Protein AF-0000000081276870 (afdb_homodimer)

Solvent-accessible surface area (backbone atoms only — not comparable to full-atom values): 19786 Å² total; per-residue (Å²): 134,83,78,77,78,78,77,77,75,75,75,75,72,69,69,75,66,56,39,58,29,42,60,39,62,89,58,36,46,45,34,39,34,29,36,41,66,78,25,28,60,46,54,35,34,52,75,41,70,49,62,43,35,32,44,17,84,91,73,48,37,37,32,36,46,33,40,30,42,42,68,32,51,45,54,88,41,67,70,58,36,53,50,45,30,29,80,67,44,43,20,16,84,83,30,40,61,29,35,44,34,33,70,42,49,42,62,57,96,87,35,67,48,33,35,45,32,39,38,33,37,57,85,32,74,44,82,45,61,33,40,47,76,44,72,44,69,46,78,40,82,53,96,89,45,76,42,60,37,37,17,19,27,33,37,35,73,46,51,44,49,83,39,70,37,58,68,60,62,70,45,38,39,49,53,34,42,32,48,33,25,40,29,29,26,71,54,77,131,133,83,78,77,78,78,77,77,77,74,75,76,73,70,69,77,67,56,39,59,28,43,60,39,62,90,57,36,46,45,32,38,34,28,36,42,65,77,26,29,61,46,56,35,32,52,75,41,70,48,64,45,35,31,44,17,84,89,72,50,39,38,32,37,46,35,39,30,41,42,71,33,50,45,55,88,42,69,70,58,36,52,50,45,32,29,80,66,45,44,21,16,85,84,30,42,60,29,37,44,36,32,70,42,48,40,61,56,98,88,33,68,48,33,35,45,32,40,37,32,37,54,86,34,75,43,82,44,62,32,40,47,76,42,70,43,70,48,78,42,82,52,97,91,46,74,44,57,37,37,16,19,27,33,39,35,74,45,50,43,49,83,38,68,39,57,67,61,62,71,45,37,38,49,52,34,42,32,47,35,23,40,29,28,26,68,54,76,131

Radius of gyration: 26.1 Å; Cα contacts (8 Å, |Δi|>4): 927; chains: 2; bounding box: 47×120×84 Å

pLDDT: mean 92.92, std 13.91, range [39.94, 98.94]

Foldseek 3Di:
DPPPPPPPPPPPPPPPWFAKWAWPVVFWWKKKWWDAQVPDIQIWTFDDKDWIWTADLQQGFTKMKMKGQQLRICSVDVVVSVCCCPPLHQVCVVVGIKMKIFRDFDDDPSDGAKTWIWIDGSNDIDIWMKGWPDWDWDWDDDPVDIFTKIKTKIKTKDFSVNNPNCPPPPSIPRIMMMIIIIMIGGDDD/DPPPPPPPPPPPPPPPWFAKWAWPVVFWWKKKWWDAQVPDIQIWTFDDKDWIWTADLQQGFTKMKMKGQQLRICSVDVVVSVCCCPPLHQVCVVVGIKMKIFRDFDDDPSDGAKTWIWIAGSNDIDIWMKGWPDWDWDWDDDPVDIFTKIKTKIKTKDFSVNNPNCPPPPSIPRIMMMIIIIMIGGDDD

Secondary structure (DSSP, 8-state):
------------------EEEEE-GGG-EEEEEEEETTTEEEEEEES-EEEEEEEETTTTEEEEEEEEEGGGEE-S-HHHHHHHHSTTTT-TTT--EEEEEEEEEEEETTEEEEEEEEEEETTEEEEEEEEEEEEEEEEEE-SS-EEEEEEEEEEEEEEGGGGT--TTTTTEEEEEEEEEEEEEEEPP-/------------------EEEEE-GGG-EEEEEEEETTTEEEEEEES-EEEEEEEETTTTEEEEEEEEEGGGEE-S-HHHHHHHHSTTTT-TTT--EEEEEEEEEEEETTEEEEEEEEEEETTEEEEEEEEEEEEEEEEEE-SS-EEEEEEEEEEEEEEGGGGT--TTTTTEEEEEEEEEEEEEEEPP-

Sequence (378 aa):
MRAWIWMLAGGLSTSALAAPFTPDLAHTAVYFGASHFERTTLRGRFDKIDGAIDFNEADNQGGFDFTIDAASINTRLPELDGVLKSEQFLDAAQFPIIRLRSDRFVVEGGKLVAVEARLTLHGVTQPVRLDVRRFNCGDIKLIAATLHVCGGDFHLAIRRSAFGMTRFLPEVGDRVDLEISVEASPKQPMRAWIWMLAGGLSTSALAAPFTPDLAHTAVYFGASHFERTTLRGRFDKIDGAIDFNEADNQGGFDFTIDAASINTRLPELDGVLKSEQFLDAAQFPIIRLRSDRFVVEGGKLVAVEARLTLHGVTQPVRLDVRRFNCGDIKLIAATLHVCGGDFHLAIRRSAFGMTRFLPEVGDRVDLEISVEASPKQP

Structure (mmCIF, N/CA/C/O backbone):
data_AF-0000000081276870-model_v1
#
loop_
_entity.id
_entity.type
_entity.pdbx_description
1 polymer 'Polyisoprenoid-binding protein'
#
loop_
_atom_site.group_PDB
_atom_site.id
_atom_site.type_symbol
_atom_site.label_atom_id
_atom_site.label_alt_id
_atom_site.label_comp_id
_atom_site.label_asym_id
_atom_site.label_entity_id
_atom_site.label_seq_id
_atom_site.pdbx_PDB_ins_code
_atom_site.Cartn_x
_atom_site.Cartn_y
_atom_site.Cartn_z
_atom_site.occupancy
_atom_site.B_iso_or_equiv
_atom_site.auth_seq_id
_atom_site.auth_comp_id
_atom_site.auth_asym_id
_atom_site.auth_atom_id
_atom_site.pdbx_PDB_model_num
ATOM 1 N N . MET A 1 1 ? -1.123 -46.125 -62.312 1 39.94 1 MET A N 1
ATOM 2 C CA . MET A 1 1 ? -1.224 -44.844 -61.656 1 39.94 1 MET A CA 1
ATOM 3 C C . MET A 1 1 ? -1.115 -45 -60.156 1 39.94 1 MET A C 1
ATOM 5 O O . MET A 1 1 ? -1.946 -45.656 -59.531 1 39.94 1 MET A O 1
ATOM 9 N N . ARG A 1 2 ? 0.165 -45.031 -59.656 1 51.62 2 ARG A N 1
ATOM 10 C CA . ARG A 1 2 ? 0.514 -45.188 -58.25 1 51.62 2 ARG A CA 1
ATOM 11 C C . ARG A 1 2 ? -0.02 -44.031 -57.406 1 51.62 2 ARG A C 1
ATOM 13 O O . ARG A 1 2 ? 0.258 -42.875 -57.688 1 51.62 2 ARG A O 1
ATOM 20 N N . ALA A 1 3 ? -1.179 -44.094 -56.781 1 54.56 3 ALA A N 1
ATOM 21 C CA . ALA A 1 3 ? -1.762 -43.156 -55.812 1 54.56 3 ALA A CA 1
ATOM 22 C C . ALA A 1 3 ? -0.792 -42.844 -54.688 1 54.56 3 ALA A C 1
ATOM 24 O O . ALA A 1 3 ? -0.334 -43.75 -54 1 54.56 3 ALA A O 1
ATOM 25 N N . TRP A 1 4 ? 0.076 -41.812 -54.844 1 49.66 4 TRP A N 1
ATOM 26 C CA . TRP A 1 4 ? 0.917 -41.281 -53.781 1 49.66 4 TRP A CA 1
ATOM 27 C C . TRP A 1 4 ? 0.073 -40.844 -52.562 1 49.66 4 TRP A C 1
ATOM 29 O O . TRP A 1 4 ? -0.794 -39.969 -52.688 1 49.66 4 TRP A O 1
ATOM 39 N N . ILE A 1 5 ? -0.305 -41.688 -51.656 1 51 5 ILE A N 1
ATOM 40 C CA . ILE A 1 5 ? -0.951 -41.344 -50.375 1 51 5 ILE A CA 1
ATOM 41 C C . ILE A 1 5 ? -0.099 -40.312 -49.625 1 51 5 ILE A C 1
ATOM 43 O O . ILE A 1 5 ? 1.042 -40.594 -49.25 1 51 5 ILE A O 1
ATOM 47 N N . TRP A 1 6 ? -0.26 -38.969 -49.906 1 50.41 6 TRP A N 1
ATOM 48 C CA . TRP A 1 6 ? 0.325 -37.906 -49.094 1 50.41 6 TRP A CA 1
ATOM 49 C C . TRP A 1 6 ? -0.068 -38.094 -47.625 1 50.41 6 TRP A C 1
ATOM 51 O O . TRP A 1 6 ? -1.255 -38.156 -47.281 1 50.41 6 TRP A O 1
ATOM 61 N N . MET A 1 7 ? 0.724 -38.781 -46.844 1 49.59 7 MET A N 1
ATOM 62 C CA . MET A 1 7 ? 0.567 -38.844 -45.406 1 49.59 7 MET A CA 1
ATOM 63 C C . MET A 1 7 ? 0.537 -37.469 -44.781 1 49.59 7 MET A C 1
ATOM 65 O O . MET A 1 7 ? 1.499 -36.688 -44.906 1 49.59 7 MET A O 1
ATOM 69 N N . LEU A 1 8 ? -0.634 -36.844 -44.625 1 48.97 8 LEU A N 1
ATOM 70 C CA . LEU A 1 8 ? -0.788 -35.656 -43.812 1 48.97 8 LEU A CA 1
ATOM 71 C C . LEU A 1 8 ? -0.296 -35.875 -42.375 1 48.97 8 LEU A C 1
ATOM 73 O O . LEU A 1 8 ? -0.846 -36.688 -41.656 1 48.97 8 LEU A O 1
ATOM 77 N N . ALA A 1 9 ? 0.936 -35.719 -42.094 1 52.16 9 ALA A N 1
ATOM 78 C CA . ALA A 1 9 ? 1.416 -35.656 -40.719 1 52.16 9 ALA A CA 1
ATOM 79 C C . ALA A 1 9 ? 0.737 -34.531 -39.938 1 52.16 9 ALA A C 1
ATOM 81 O O . ALA A 1 9 ? 0.933 -33.375 -40.25 1 52.16 9 ALA A O 1
ATOM 82 N N . GLY A 1 10 ? -0.445 -34.75 -39.469 1 46.91 10 GLY A N 1
ATOM 83 C CA . GLY A 1 10 ? -0.977 -33.75 -38.531 1 46.91 10 GLY A CA 1
ATOM 84 C C . GLY A 1 10 ? -0.034 -33.469 -37.406 1 46.91 10 GLY A C 1
ATOM 85 O O . GLY A 1 10 ? 0.411 -34.375 -36.688 1 46.91 10 GLY A O 1
ATOM 86 N N . GLY A 1 11 ? 0.704 -32.438 -37.5 1 44.72 11 GLY A N 1
ATOM 87 C CA . GLY A 1 11 ? 1.495 -31.953 -36.375 1 44.72 11 GLY A CA 1
ATOM 88 C C . GLY A 1 11 ? 0.688 -31.781 -35.125 1 44.72 11 GLY A C 1
ATOM 89 O O . GLY A 1 11 ? -0.306 -31.062 -35.094 1 44.72 11 GLY A O 1
ATOM 90 N N . LEU A 1 12 ? 0.63 -32.812 -34.312 1 44.62 12 LEU A N 1
ATOM 91 C CA . LEU A 1 12 ? 0.106 -32.656 -32.938 1 44.62 12 LEU A CA 1
ATOM 92 C C . LEU A 1 12 ? 0.744 -31.453 -32.25 1 44.62 12 LEU A C 1
ATOM 94 O O . LEU A 1 12 ? 1.943 -31.453 -31.969 1 44.62 12 LEU A O 1
ATOM 98 N N . SER A 1 13 ? 0.252 -30.266 -32.531 1 45.47 13 SER A N 1
ATOM 99 C CA . SER A 1 13 ? 0.602 -29.172 -31.641 1 45.47 13 SER A CA 1
ATOM 100 C C . SER A 1 13 ? 0.414 -29.562 -30.188 1 45.47 13 SER A C 1
ATOM 102 O O . SER A 1 13 ? -0.714 -29.766 -29.734 1 45.47 13 SER A O 1
ATOM 104 N N . THR A 1 14 ? 1.216 -30.328 -29.609 1 44.62 14 THR A N 1
ATOM 105 C CA . THR A 1 14 ? 1.151 -30.516 -28.156 1 44.62 14 THR A CA 1
ATOM 106 C C . THR A 1 14 ? 0.931 -29.172 -27.453 1 44.62 14 THR A C 1
ATOM 108 O O . THR A 1 14 ? 1.774 -28.281 -27.531 1 44.62 14 THR A O 1
ATOM 111 N N . SER A 1 15 ? -0.227 -28.656 -27.531 1 50.75 15 SER A N 1
ATOM 112 C CA . SER A 1 15 ? -0.498 -27.547 -26.625 1 50.75 15 SER A CA 1
ATOM 113 C C . SER A 1 15 ? 0.209 -27.734 -25.281 1 50.75 15 SER A C 1
ATOM 115 O O . SER A 1 15 ? 0.003 -28.734 -24.609 1 50.75 15 SER A O 1
ATOM 117 N N . ALA A 1 16 ? 1.402 -27.344 -25.188 1 59.59 16 ALA A N 1
ATOM 118 C CA . ALA A 1 16 ? 2.121 -27.453 -23.922 1 59.59 16 ALA A CA 1
ATOM 119 C C . ALA A 1 16 ? 1.192 -27.188 -22.734 1 59.59 16 ALA A C 1
ATOM 121 O O . ALA A 1 16 ? 0.56 -26.125 -22.656 1 59.59 16 ALA A O 1
ATOM 122 N N . LEU A 1 17 ? 0.633 -28.219 -22 1 76.06 17 LEU A N 1
ATOM 123 C CA . LEU A 1 17 ? -0.26 -28.234 -20.844 1 76.06 17 LEU A CA 1
ATOM 124 C C . LEU A 1 17 ? 0.321 -27.422 -19.688 1 76.06 17 LEU A C 1
ATOM 126 O O . LEU A 1 17 ? 1.541 -27.312 -19.562 1 76.06 17 LEU A O 1
ATOM 130 N N . ALA A 1 18 ? -0.492 -26.578 -19.109 1 83 18 ALA A N 1
ATOM 131 C CA . ALA A 1 18 ? -0.109 -25.891 -17.875 1 83 18 ALA A CA 1
ATOM 132 C C . ALA A 1 18 ? 0.531 -26.859 -16.891 1 83 18 ALA A C 1
ATOM 134 O O . ALA A 1 18 ? 0.111 -28.016 -16.766 1 83 18 ALA A O 1
ATOM 135 N N . ALA A 1 19 ? 1.652 -26.469 -16.344 1 92.69 19 ALA A N 1
ATOM 136 C CA . ALA A 1 19 ? 2.373 -27.234 -15.336 1 92.69 19 ALA A CA 1
ATOM 137 C C . ALA A 1 19 ? 2.328 -26.562 -13.977 1 92.69 19 ALA A C 1
ATOM 139 O O . ALA A 1 19 ? 2.096 -25.344 -13.891 1 92.69 19 ALA A O 1
ATOM 140 N N . PRO A 1 20 ? 2.518 -27.328 -12.898 1 96 20 PRO A N 1
ATOM 141 C CA . PRO A 1 20 ? 2.447 -26.75 -11.555 1 96 20 PRO A CA 1
ATOM 142 C C . PRO A 1 20 ? 3.602 -25.797 -11.273 1 96 20 PRO A C 1
ATOM 144 O O . PRO A 1 20 ? 4.746 -26.078 -11.633 1 96 20 PRO A O 1
ATOM 147 N N . PHE A 1 21 ? 3.262 -24.719 -10.742 1 97.31 21 PHE A N 1
ATOM 148 C CA . PHE A 1 21 ? 4.199 -23.75 -10.172 1 97.31 21 PHE A CA 1
ATOM 149 C C . PHE A 1 21 ? 4.02 -23.641 -8.664 1 97.31 21 PHE A C 1
ATOM 151 O O . PHE A 1 21 ? 2.895 -23.719 -8.164 1 97.31 21 PHE A O 1
ATOM 158 N N . THR A 1 22 ? 5.078 -23.422 -7.941 1 96.56 22 THR A N 1
ATOM 159 C CA . THR A 1 22 ? 5.035 -23.172 -6.504 1 96.56 22 THR A CA 1
ATOM 160 C C . THR A 1 22 ? 5.094 -21.672 -6.211 1 96.56 22 THR A C 1
ATOM 162 O O . THR A 1 22 ? 6.082 -21.016 -6.531 1 96.56 22 THR A O 1
ATOM 165 N N . PRO A 1 23 ? 4.098 -21.172 -5.578 1 97.62 23 PRO A N 1
ATOM 166 C CA . PRO A 1 23 ? 4.172 -19.75 -5.184 1 97.62 23 PRO A CA 1
ATOM 167 C C . PRO A 1 23 ? 5.242 -19.5 -4.125 1 97.62 23 PRO A C 1
ATOM 169 O O . PRO A 1 23 ? 5.391 -20.297 -3.189 1 97.62 23 PRO A O 1
ATOM 172 N N . ASP A 1 24 ? 6.082 -18.516 -4.355 1 97.12 24 ASP A N 1
ATOM 173 C CA . ASP A 1 24 ? 6.93 -17.953 -3.301 1 97.12 24 ASP A CA 1
ATOM 174 C C . ASP A 1 24 ? 6.121 -17.062 -2.365 1 97.12 24 ASP A C 1
ATOM 176 O O . ASP A 1 24 ? 5.906 -15.883 -2.658 1 97.12 24 ASP A O 1
ATOM 180 N N . LEU A 1 25 ? 5.691 -17.531 -1.283 1 96.19 25 LEU A N 1
ATOM 181 C CA . LEU A 1 25 ? 4.727 -16.844 -0.431 1 96.19 25 LEU A CA 1
ATOM 182 C C . LEU A 1 25 ? 5.359 -15.633 0.241 1 96.19 25 LEU A C 1
ATOM 184 O O . LEU A 1 25 ? 4.652 -14.727 0.69 1 96.19 25 LEU A O 1
ATOM 188 N N . ALA A 1 26 ? 6.668 -15.57 0.353 1 95.38 26 ALA A N 1
ATOM 189 C CA . ALA A 1 26 ? 7.348 -14.383 0.851 1 95.38 26 ALA A CA 1
ATOM 190 C C . ALA A 1 26 ? 7.199 -13.219 -0.125 1 95.38 26 ALA A C 1
ATOM 192 O O . ALA A 1 26 ? 7.188 -12.055 0.283 1 95.38 26 ALA A O 1
ATOM 193 N N . HIS A 1 27 ? 7.098 -13.516 -1.386 1 96.31 27 HIS A N 1
ATOM 194 C CA . HIS A 1 27 ? 6.984 -12.492 -2.42 1 96.31 27 HIS A CA 1
ATOM 195 C C . HIS A 1 27 ? 5.602 -12.508 -3.059 1 96.31 27 HIS A C 1
ATOM 197 O O . HIS A 1 27 ? 5.453 -12.172 -4.238 1 96.31 27 HIS A O 1
ATOM 203 N N . THR A 1 28 ? 4.664 -13.047 -2.373 1 98.06 28 THR A N 1
ATOM 204 C CA . THR A 1 28 ? 3.242 -12.977 -2.682 1 98.06 28 THR A CA 1
ATOM 205 C C . THR A 1 28 ? 2.494 -12.188 -1.614 1 98.06 28 THR A C 1
ATOM 207 O O . THR A 1 28 ? 2.584 -12.5 -0.425 1 98.06 28 THR A O 1
ATOM 210 N N . ALA A 1 29 ? 1.816 -11.133 -2.072 1 98.5 29 ALA A N 1
ATOM 211 C CA . ALA A 1 29 ? 1.203 -10.234 -1.095 1 98.5 29 ALA A CA 1
ATOM 212 C C . ALA A 1 29 ? -0.089 -9.633 -1.638 1 98.5 29 ALA A C 1
ATOM 214 O O . ALA A 1 29 ? -0.259 -9.508 -2.854 1 98.5 29 ALA A O 1
ATOM 215 N N . VAL A 1 30 ? -0.967 -9.273 -0.722 1 98.81 30 VAL A N 1
ATOM 216 C CA . VAL A 1 30 ? -2.213 -8.57 -1.014 1 98.81 30 VAL A CA 1
ATOM 217 C C . VAL A 1 30 ? -2.346 -7.352 -0.103 1 98.81 30 VAL A C 1
ATOM 219 O O . VAL A 1 30 ? -2.387 -7.484 1.122 1 98.81 30 VAL A O 1
ATOM 222 N N . TYR A 1 31 ? -2.348 -6.223 -0.667 1 98.88 31 TYR A N 1
ATOM 223 C CA . TYR A 1 31 ? -2.635 -4.961 0.009 1 98.88 31 TYR A CA 1
ATOM 224 C C . TYR A 1 31 ? -3.982 -4.402 -0.433 1 98.88 31 TYR A C 1
ATOM 226 O O . TYR A 1 31 ? -4.398 -4.602 -1.577 1 98.88 31 TYR A O 1
ATOM 234 N N . PHE A 1 32 ? -4.633 -3.699 0.482 1 98.94 32 PHE A N 1
ATOM 235 C CA . PHE A 1 32 ? -5.906 -3.076 0.135 1 98.94 32 PHE A CA 1
ATOM 236 C C . PHE A 1 32 ? -5.93 -1.615 0.57 1 98.94 32 PHE A C 1
ATOM 238 O O . PHE A 1 32 ? -5.113 -1.192 1.391 1 98.94 32 PHE A O 1
ATOM 245 N N . GLY A 1 33 ? -6.781 -0.893 -0.019 1 98.75 33 GLY A N 1
ATOM 246 C CA . GLY A 1 33 ? -7.051 0.489 0.344 1 98.75 33 GLY A CA 1
ATOM 247 C C . GLY A 1 33 ? -8.492 0.901 0.098 1 98.75 33 GLY A C 1
ATOM 248 O O . GLY A 1 33 ? -9.094 0.492 -0.894 1 98.75 33 GLY A O 1
ATOM 249 N N . ALA A 1 34 ? -9.023 1.7 0.974 1 98.75 34 ALA A N 1
ATOM 250 C CA . ALA A 1 34 ? -10.359 2.275 0.859 1 98.75 34 ALA A CA 1
ATOM 251 C C . ALA A 1 34 ? -10.383 3.717 1.357 1 98.75 34 ALA A C 1
ATOM 253 O O . ALA A 1 34 ? -9.625 4.082 2.256 1 98.75 34 ALA A O 1
ATOM 254 N N . SER A 1 35 ? -11.273 4.434 0.764 1 98.19 35 SER A N 1
ATOM 255 C CA . SER A 1 35 ? -11.383 5.84 1.146 1 98.19 35 SER A CA 1
ATOM 256 C C . SER A 1 35 ? -11.93 5.984 2.564 1 98.19 35 SER A C 1
ATOM 258 O O . SER A 1 35 ? -12.844 5.258 2.961 1 98.19 35 SER A O 1
ATOM 260 N N . HIS A 1 36 ? -11.391 6.926 3.32 1 97.38 36 HIS A N 1
ATOM 261 C CA . HIS A 1 36 ? -11.828 7.289 4.664 1 97.38 36 HIS A CA 1
ATOM 262 C C . HIS A 1 36 ? -12.328 8.727 4.719 1 97.38 36 HIS A C 1
ATOM 264 O O . HIS A 1 36 ? -11.523 9.664 4.73 1 97.38 36 HIS A O 1
ATOM 270 N N . PHE A 1 37 ? -13.664 8.969 4.684 1 94.75 37 PHE A N 1
ATOM 271 C CA . PHE A 1 37 ? -14.352 10.258 4.742 1 94.75 37 PHE A CA 1
ATOM 272 C C . PHE A 1 37 ? -13.906 11.164 3.602 1 94.75 37 PHE A C 1
ATOM 274 O O . PHE A 1 37 ? -13.828 12.383 3.766 1 94.75 37 PHE A O 1
ATOM 281 N N . GLU A 1 38 ? -13.406 10.539 2.586 1 94.19 38 GLU A N 1
ATOM 282 C CA . GLU A 1 38 ? -12.922 11.258 1.411 1 94.19 38 GLU A CA 1
ATOM 283 C C . GLU A 1 38 ? -11.727 12.148 1.758 1 94.19 38 GLU A C 1
ATOM 285 O O . GLU A 1 38 ? -11.484 13.148 1.091 1 94.19 38 GLU A O 1
ATOM 290 N N . ARG A 1 39 ? -11.156 11.82 2.873 1 96.81 39 ARG A N 1
ATOM 291 C CA . ARG A 1 39 ? -9.984 12.57 3.297 1 96.81 39 ARG A CA 1
ATOM 292 C C . ARG A 1 39 ? -8.695 11.852 2.904 1 96.81 39 ARG A C 1
ATOM 294 O O . ARG A 1 39 ? -7.809 12.445 2.293 1 96.81 39 ARG A O 1
ATOM 301 N N . THR A 1 40 ? -8.641 10.578 3.25 1 98.19 40 THR A N 1
ATOM 302 C CA . THR A 1 40 ? -7.441 9.789 2.996 1 98.19 40 THR A CA 1
ATOM 303 C C . THR A 1 40 ? -7.809 8.375 2.539 1 98.19 40 THR A C 1
ATOM 305 O O . THR A 1 40 ? -8.992 8.031 2.475 1 98.19 40 THR A O 1
ATOM 308 N N . THR A 1 41 ? -6.844 7.668 2.16 1 98.5 41 THR A N 1
ATOM 309 C CA . THR A 1 41 ? -6.961 6.234 1.921 1 98.5 41 THR A CA 1
ATOM 310 C C . THR A 1 41 ? -6.461 5.441 3.125 1 98.5 41 THR A C 1
ATOM 312 O O . THR A 1 41 ? -5.309 5.594 3.541 1 98.5 41 THR A O 1
ATOM 315 N N . LEU A 1 42 ? -7.363 4.691 3.67 1 98 42 LEU A N 1
ATOM 316 C CA . LEU A 1 42 ? -6.961 3.693 4.656 1 98 42 LEU A CA 1
ATOM 317 C C . LEU A 1 42 ? -6.371 2.465 3.973 1 98 42 LEU A C 1
ATOM 319 O O . LEU A 1 42 ? -6.938 1.954 3.004 1 98 42 LEU A O 1
ATOM 323 N N . ARG A 1 43 ? -5.227 2.023 4.477 1 98.44 43 ARG A N 1
ATOM 324 C CA . ARG A 1 43 ? -4.559 0.906 3.816 1 98.44 43 ARG A CA 1
ATOM 325 C C . ARG A 1 43 ? -4.273 -0.221 4.805 1 98.44 43 ARG A C 1
ATOM 327 O O . ARG A 1 43 ? -4.203 0.007 6.012 1 98.44 43 ARG A O 1
ATOM 334 N N . GLY A 1 44 ? -4.066 -1.368 4.27 1 98.69 44 GLY A N 1
ATOM 335 C CA . GLY A 1 44 ? -3.648 -2.553 5.004 1 98.69 44 GLY A CA 1
ATOM 336 C C . GLY A 1 44 ? -3.266 -3.709 4.098 1 98.69 44 GLY A C 1
ATOM 337 O O . GLY A 1 44 ? -3.076 -3.525 2.895 1 98.69 44 GLY A O 1
ATOM 338 N N . ARG A 1 45 ? -2.998 -4.824 4.746 1 98.81 45 ARG A N 1
ATOM 339 C CA . ARG A 1 45 ? -2.645 -6.047 4.035 1 98.81 45 ARG A CA 1
ATOM 340 C C . ARG A 1 45 ? -3.209 -7.273 4.746 1 98.81 45 ARG A C 1
ATOM 342 O O . ARG A 1 45 ? -3.801 -7.156 5.824 1 98.81 45 ARG A O 1
ATOM 349 N N . PHE A 1 46 ? -3.1 -8.391 4.125 1 98.88 46 PHE A N 1
ATOM 350 C CA . PHE A 1 46 ? -3.311 -9.68 4.77 1 98.88 46 PHE A CA 1
ATOM 351 C C . PHE A 1 46 ? -1.991 -10.43 4.934 1 98.88 46 PHE A C 1
ATOM 353 O O . PHE A 1 46 ? -1.176 -10.469 4.008 1 98.88 46 PHE A O 1
ATOM 360 N N . ASP A 1 47 ? -1.826 -11.109 6.078 1 98.56 47 ASP A N 1
ATOM 361 C CA . ASP A 1 47 ? -0.493 -11.602 6.414 1 98.56 47 ASP A CA 1
ATOM 362 C C . ASP A 1 47 ? -0.381 -13.102 6.168 1 98.56 47 ASP A C 1
ATOM 364 O O . ASP A 1 47 ? 0.718 -13.664 6.184 1 98.56 47 ASP A O 1
ATOM 368 N N . LYS A 1 48 ? -1.493 -13.742 5.934 1 98.56 48 LYS A N 1
ATOM 369 C CA . LYS A 1 48 ? -1.456 -15.188 5.734 1 98.56 48 LYS A CA 1
ATOM 370 C C . LYS A 1 48 ? -2.137 -15.586 4.43 1 98.56 48 LYS A C 1
ATOM 372 O O . LYS A 1 48 ? -3.365 -15.547 4.328 1 98.56 48 LYS A O 1
ATOM 377 N N . ILE A 1 49 ? -1.377 -16.016 3.502 1 98.5 49 ILE A N 1
ATOM 378 C CA . ILE A 1 49 ? -1.808 -16.391 2.154 1 98.5 49 ILE A CA 1
ATOM 379 C C . ILE A 1 49 ? -1.285 -17.781 1.803 1 98.5 49 ILE A C 1
ATOM 381 O O . ILE A 1 49 ? -0.188 -18.156 2.217 1 98.5 49 ILE A O 1
ATOM 385 N N . ASP A 1 50 ? -2.053 -18.484 1.137 1 98.25 50 ASP A N 1
ATOM 386 C CA . ASP A 1 50 ? -1.663 -19.781 0.57 1 98.25 50 ASP A CA 1
ATOM 387 C C . ASP A 1 50 ? -2.297 -19.984 -0.804 1 98.25 50 ASP A C 1
ATOM 389 O O . ASP A 1 50 ? -3.254 -19.297 -1.162 1 98.25 50 ASP A O 1
ATOM 393 N N . GLY A 1 51 ? -1.612 -20.922 -1.591 1 97.38 51 GLY A N 1
ATOM 394 C CA . GLY A 1 51 ? -2.244 -21.188 -2.873 1 97.38 51 GLY A CA 1
ATOM 395 C C . GLY A 1 51 ? -1.383 -22.016 -3.805 1 97.38 51 GLY A C 1
ATOM 396 O O . GLY A 1 51 ? -0.332 -22.516 -3.4 1 97.38 51 GLY A O 1
ATOM 397 N N . ALA A 1 52 ? -1.986 -22.172 -4.98 1 97.06 52 ALA A N 1
ATOM 398 C CA . ALA A 1 52 ? -1.343 -22.938 -6.043 1 97.06 52 ALA A CA 1
ATOM 399 C C . ALA A 1 52 ? -1.6 -22.312 -7.406 1 97.06 52 ALA A C 1
ATOM 401 O O . ALA A 1 52 ? -2.613 -21.625 -7.605 1 97.06 52 ALA A O 1
ATOM 402 N N . ILE A 1 53 ? -0.669 -22.625 -8.273 1 97.88 53 ILE A N 1
ATOM 403 C CA . ILE A 1 53 ? -0.751 -22.078 -9.625 1 97.88 53 ILE A CA 1
ATOM 404 C C . ILE A 1 53 ? -0.392 -23.172 -10.633 1 97.88 53 ILE A C 1
ATOM 406 O O . ILE A 1 53 ? 0.566 -23.922 -10.43 1 97.88 53 ILE A O 1
ATOM 410 N N . ASP A 1 54 ? -1.136 -23.281 -11.633 1 97.69 54 ASP A N 1
ATOM 411 C CA . ASP A 1 54 ? -0.755 -23.938 -12.883 1 97.69 54 ASP A CA 1
ATOM 412 C C . ASP A 1 54 ? -0.539 -22.922 -14 1 97.69 54 ASP A C 1
ATOM 414 O O . ASP A 1 54 ? -1.352 -22.016 -14.18 1 97.69 54 ASP A O 1
ATOM 418 N N . PHE A 1 55 ? 0.603 -23.156 -14.719 1 97.56 55 PHE A N 1
ATOM 419 C CA . PHE A 1 55 ? 0.933 -22.109 -15.688 1 97.56 55 PHE A CA 1
ATOM 420 C C . PHE A 1 55 ? 1.7 -22.703 -16.875 1 97.56 55 PHE A C 1
ATOM 422 O O . PHE A 1 55 ? 2.518 -23.609 -16.688 1 97.56 55 PHE A O 1
ATOM 429 N N . ASN A 1 56 ? 1.331 -22.219 -18.016 1 96.19 56 ASN A N 1
ATOM 430 C CA . ASN A 1 56 ? 2.049 -22.484 -19.266 1 96.19 56 ASN A CA 1
ATOM 431 C C . ASN A 1 56 ? 2.688 -21.219 -19.828 1 96.19 56 ASN A C 1
ATOM 433 O O . ASN A 1 56 ? 1.995 -20.359 -20.375 1 96.19 56 ASN A O 1
ATOM 437 N N . GLU A 1 57 ? 3.949 -21.109 -19.766 1 95.25 57 GLU A N 1
ATOM 438 C CA . GLU A 1 57 ? 4.664 -19.906 -20.156 1 95.25 57 GLU A CA 1
ATOM 439 C C . GLU A 1 57 ? 4.578 -19.688 -21.672 1 95.25 57 GLU A C 1
ATOM 441 O O . GLU A 1 57 ? 4.652 -18.547 -22.141 1 95.25 57 GLU A O 1
ATOM 446 N N . ALA A 1 58 ? 4.391 -20.688 -22.406 1 94.12 58 ALA A N 1
ATOM 447 C CA . ALA A 1 58 ? 4.422 -20.594 -23.859 1 94.12 58 ALA A CA 1
ATOM 448 C C . ALA A 1 58 ? 3.248 -19.781 -24.391 1 94.12 58 ALA A C 1
ATOM 450 O O . ALA A 1 58 ? 3.381 -19.062 -25.375 1 94.12 58 ALA A O 1
ATOM 451 N N . ASP A 1 59 ? 2.156 -19.922 -23.703 1 94.31 59 ASP A N 1
ATOM 452 C CA . ASP A 1 59 ? 0.991 -19.203 -24.219 1 94.31 59 ASP A CA 1
ATOM 453 C C . ASP A 1 59 ? 0.346 -18.344 -23.141 1 94.31 59 ASP A C 1
ATOM 455 O O . ASP A 1 59 ? -0.714 -17.75 -23.359 1 94.31 59 ASP A O 1
ATOM 459 N N . ASN A 1 60 ? 0.912 -18.266 -21.953 1 96.38 60 ASN A N 1
ATOM 460 C CA . ASN A 1 60 ? 0.46 -17.453 -20.812 1 96.38 60 ASN A CA 1
ATOM 461 C C . ASN A 1 60 ? -0.922 -17.891 -20.344 1 96.38 60 ASN A C 1
ATOM 463 O O . ASN A 1 60 ? -1.731 -17.047 -19.938 1 96.38 60 ASN A O 1
ATOM 467 N N . GLN A 1 61 ? -1.171 -19.172 -20.469 1 96.81 61 GLN A N 1
ATOM 468 C CA . GLN A 1 61 ? -2.432 -19.703 -19.953 1 96.81 61 GLN A CA 1
ATOM 469 C C . GLN A 1 61 ? -2.225 -20.469 -18.656 1 96.81 61 GLN A C 1
ATOM 471 O O . GLN A 1 61 ? -1.1 -20.844 -18.328 1 96.81 61 GLN A O 1
ATOM 476 N N . GLY A 1 62 ? -3.391 -20.594 -17.891 1 96.44 62 GLY A N 1
ATOM 477 C CA . GLY A 1 62 ? -3.275 -21.297 -16.625 1 96.44 62 GLY A CA 1
ATOM 478 C C . GLY A 1 62 ? -4.469 -21.078 -15.711 1 96.44 62 GLY A C 1
ATOM 479 O O . GLY A 1 62 ? -5.59 -20.891 -16.188 1 96.44 62 GLY A O 1
ATOM 480 N N . GLY A 1 63 ? -4.137 -21.344 -14.43 1 97.75 63 GLY A N 1
ATOM 481 C CA . GLY A 1 63 ? -5.105 -21.188 -13.359 1 97.75 63 GLY A CA 1
ATOM 482 C C . GLY A 1 63 ? -4.465 -21.125 -11.984 1 97.75 63 GLY A C 1
ATOM 483 O O . GLY A 1 63 ? -3.27 -21.375 -11.836 1 97.75 63 GLY A O 1
ATOM 484 N N . PHE A 1 64 ? -5.266 -20.641 -11.062 1 98.56 64 PHE A N 1
ATOM 485 C CA . PHE A 1 64 ? -4.77 -20.609 -9.688 1 98.56 64 PHE A CA 1
ATOM 486 C C . PHE A 1 64 ? -5.914 -20.766 -8.695 1 98.56 64 PHE A C 1
ATOM 488 O O . PHE A 1 64 ? -7.082 -20.641 -9.062 1 98.56 64 PHE A O 1
ATOM 495 N N . ASP A 1 65 ? -5.551 -21.156 -7.52 1 98.75 65 ASP A N 1
ATOM 496 C CA . ASP A 1 65 ? -6.41 -21.219 -6.344 1 98.75 65 ASP A CA 1
ATOM 497 C C . ASP A 1 65 ? -5.688 -20.703 -5.105 1 98.75 65 ASP A C 1
ATOM 499 O O . ASP A 1 65 ? -4.816 -21.375 -4.559 1 98.75 65 ASP A O 1
ATOM 503 N N . PHE A 1 66 ? -6.027 -19.453 -4.703 1 98.88 66 PHE A N 1
ATOM 504 C CA . PHE A 1 66 ? -5.391 -18.844 -3.545 1 98.88 66 PHE A CA 1
ATOM 505 C C . PHE A 1 66 ? -6.391 -18.672 -2.406 1 98.88 66 PHE A C 1
ATOM 507 O O . PHE A 1 66 ? -7.574 -18.422 -2.646 1 98.88 66 PHE A O 1
ATOM 514 N N . THR A 1 67 ? -5.883 -18.781 -1.206 1 98.88 67 THR A N 1
ATOM 515 C CA . THR A 1 67 ? -6.672 -18.516 -0.01 1 98.88 67 THR A CA 1
ATOM 516 C C . THR A 1 67 ? -5.945 -17.531 0.901 1 98.88 67 THR A C 1
ATOM 518 O O . THR A 1 67 ? -4.711 -17.484 0.914 1 98.88 67 THR A O 1
ATOM 521 N N . ILE A 1 68 ? -6.734 -16.781 1.606 1 98.88 68 ILE A N 1
ATOM 522 C CA . ILE A 1 68 ? -6.277 -15.852 2.627 1 98.88 68 ILE A CA 1
ATOM 523 C C . ILE A 1 68 ? -7.012 -16.125 3.939 1 98.88 68 ILE A C 1
ATOM 525 O O . ILE A 1 68 ? -8.227 -16.359 3.943 1 98.88 68 ILE A O 1
ATOM 529 N N . ASP A 1 69 ? -6.273 -16.125 5 1 98.94 69 ASP A N 1
ATOM 530 C CA . ASP A 1 69 ? -6.891 -16.094 6.324 1 98.94 69 ASP A CA 1
ATOM 531 C C . ASP A 1 69 ? -7.492 -14.727 6.617 1 98.94 69 ASP A C 1
ATOM 533 O O . ASP A 1 69 ? -6.762 -13.75 6.801 1 98.94 69 ASP A O 1
ATOM 537 N N . ALA A 1 70 ? -8.766 -14.688 6.707 1 98.94 70 ALA A N 1
ATOM 538 C CA . ALA A 1 70 ? -9.445 -13.398 6.867 1 98.94 70 ALA A CA 1
ATOM 539 C C . ALA A 1 70 ? -9 -12.703 8.148 1 98.94 70 ALA A C 1
ATOM 541 O O . ALA A 1 70 ? -8.961 -11.477 8.219 1 98.94 70 ALA A O 1
ATOM 542 N N . ALA A 1 71 ? -8.633 -13.445 9.141 1 98.88 71 ALA A N 1
ATOM 543 C CA . ALA A 1 71 ? -8.258 -12.891 10.438 1 98.88 71 ALA A CA 1
ATOM 544 C C . ALA A 1 71 ? -6.832 -12.344 10.406 1 98.88 71 ALA A C 1
ATOM 546 O O . ALA A 1 71 ? -6.371 -11.742 11.375 1 98.88 71 ALA A O 1
ATOM 547 N N . SER A 1 72 ? -6.172 -12.492 9.281 1 98.81 72 SER A N 1
ATOM 548 C CA . SER A 1 72 ? -4.789 -12.039 9.195 1 98.81 72 SER A CA 1
ATOM 549 C C . SER A 1 72 ? -4.707 -10.594 8.711 1 98.81 72 SER A C 1
ATOM 551 O O . SER A 1 72 ? -3.629 -10.117 8.352 1 98.81 72 SER A O 1
ATOM 553 N N . ILE A 1 73 ? -5.824 -9.93 8.617 1 98.88 73 ILE A N 1
ATOM 554 C CA . ILE A 1 73 ? -5.848 -8.523 8.219 1 98.88 73 ILE A CA 1
ATOM 555 C C . ILE A 1 73 ? -4.977 -7.703 9.164 1 98.88 73 ILE A C 1
ATOM 557 O O . ILE A 1 73 ? -4.977 -7.934 10.375 1 98.88 73 ILE A O 1
ATOM 561 N N . ASN A 1 74 ? -4.199 -6.805 8.594 1 98.81 74 ASN A N 1
ATOM 562 C CA . ASN A 1 74 ? -3.236 -5.996 9.328 1 98.81 74 ASN A CA 1
ATOM 563 C C . ASN A 1 74 ? -3.168 -4.57 8.789 1 98.81 74 ASN A C 1
ATOM 565 O O . ASN A 1 74 ? -2.664 -4.348 7.688 1 98.81 74 ASN A O 1
ATOM 569 N N . THR A 1 75 ? -3.709 -3.572 9.523 1 98.38 75 THR A N 1
ATOM 570 C CA . THR A 1 75 ? -3.727 -2.164 9.133 1 98.38 75 THR A CA 1
ATOM 571 C C . THR A 1 75 ? -2.721 -1.365 9.961 1 98.38 75 THR A C 1
ATOM 573 O O . THR A 1 75 ? -2.693 -0.135 9.891 1 98.38 75 THR A O 1
ATOM 576 N N . ARG A 1 76 ? -1.914 -2.049 10.75 1 97.44 76 ARG A N 1
ATOM 577 C CA . ARG A 1 76 ? -1.014 -1.451 11.734 1 97.44 76 ARG A CA 1
ATOM 578 C C . ARG A 1 76 ? -1.768 -1.05 12.992 1 97.44 76 ARG A C 1
ATOM 580 O O . ARG A 1 76 ? -1.162 -0.86 14.055 1 97.44 76 ARG A O 1
ATOM 587 N N . LEU A 1 77 ? -3.076 -0.848 12.984 1 98 77 LEU A N 1
ATOM 588 C CA . LEU A 1 77 ? -3.904 -0.394 14.094 1 98 77 LEU A CA 1
ATOM 589 C C . LEU A 1 77 ? -4.676 -1.558 14.711 1 98 77 LEU A C 1
ATOM 591 O O . LEU A 1 77 ? -5.727 -1.948 14.195 1 98 77 LEU A O 1
ATOM 595 N N . PRO A 1 78 ? -4.258 -2.068 15.875 1 97.81 78 PRO A N 1
ATOM 596 C CA . PRO A 1 78 ? -4.891 -3.256 16.453 1 97.81 78 PRO A CA 1
ATOM 597 C C . PRO A 1 78 ? -6.391 -3.074 16.688 1 97.81 78 PRO A C 1
ATOM 599 O O . PRO A 1 78 ? -7.172 -4 16.453 1 97.81 78 PRO A O 1
ATOM 602 N N . GLU A 1 79 ? -6.805 -1.928 17.172 1 97.62 79 GLU A N 1
ATOM 603 C CA . GLU A 1 79 ? -8.227 -1.687 17.406 1 97.62 79 GLU A CA 1
ATOM 604 C C . GLU A 1 79 ? -9.023 -1.758 16.109 1 97.62 79 GLU A C 1
ATOM 606 O O . GLU A 1 79 ? -10.102 -2.354 16.062 1 97.62 79 GLU A O 1
ATOM 611 N N . LEU A 1 80 ? -8.523 -1.112 15.125 1 98.12 80 LEU A N 1
ATOM 612 C CA . LEU A 1 80 ? -9.18 -1.178 13.82 1 98.12 80 LEU A CA 1
ATOM 613 C C . LEU A 1 80 ? -9.203 -2.609 13.297 1 98.12 80 LEU A C 1
ATOM 615 O O . LEU A 1 80 ? -10.227 -3.062 12.766 1 98.12 80 LEU A O 1
ATOM 619 N N . ASP A 1 81 ? -8.102 -3.285 13.445 1 98.75 81 ASP A N 1
ATOM 620 C CA . ASP A 1 81 ? -8.062 -4.68 13.016 1 98.75 81 ASP A CA 1
ATOM 621 C C . ASP A 1 81 ? -9.164 -5.492 13.695 1 98.75 81 ASP A C 1
ATOM 623 O O . ASP A 1 81 ? -9.812 -6.32 13.055 1 98.75 81 ASP A O 1
ATOM 627 N N . GLY A 1 82 ? -9.297 -5.238 14.992 1 98.75 82 GLY A N 1
ATOM 628 C CA . GLY A 1 82 ? -10.367 -5.906 15.711 1 98.75 82 GLY A CA 1
ATOM 629 C C . GLY A 1 82 ? -11.742 -5.641 15.117 1 98.75 82 GLY A C 1
ATOM 630 O O . GLY A 1 82 ? -12.531 -6.566 14.93 1 98.75 82 GLY A O 1
ATOM 631 N N . VAL A 1 83 ? -12.039 -4.445 14.773 1 98.38 83 VAL A N 1
ATOM 632 C CA . VAL A 1 83 ? -13.312 -4.07 14.172 1 98.38 83 VAL A CA 1
ATOM 633 C C . VAL A 1 83 ? -13.469 -4.75 12.812 1 98.38 83 VAL A C 1
ATOM 635 O O . VAL A 1 83 ? -14.516 -5.332 12.516 1 98.38 83 VAL A O 1
ATOM 638 N N . LEU A 1 84 ? -12.414 -4.781 12.008 1 98.75 84 LEU A N 1
ATOM 639 C CA . LEU A 1 84 ? -12.469 -5.316 10.648 1 98.75 84 LEU A CA 1
ATOM 640 C C . LEU A 1 84 ? -12.656 -6.828 10.672 1 98.75 84 LEU A C 1
ATOM 642 O O . LEU A 1 84 ? -13.297 -7.391 9.781 1 98.75 84 LEU A O 1
ATOM 646 N N . LYS A 1 85 ? -12.219 -7.5 11.688 1 98.88 85 LYS A N 1
ATOM 647 C CA . LYS A 1 85 ? -12.359 -8.945 11.812 1 98.88 85 LYS A CA 1
ATOM 648 C C . LYS A 1 85 ? -13.75 -9.32 12.312 1 98.88 85 LYS A C 1
ATOM 650 O O . LYS A 1 85 ? -14.164 -10.477 12.195 1 98.88 85 LYS A O 1
ATOM 655 N N . SER A 1 86 ? -14.406 -8.367 12.891 1 98.75 86 SER A N 1
ATOM 656 C CA . SER A 1 86 ? -15.672 -8.633 13.57 1 98.75 86 SER A CA 1
ATOM 657 C C . SER A 1 86 ? -16.812 -8.766 12.57 1 98.75 86 SER A C 1
ATOM 659 O O . SER A 1 86 ? -16.609 -8.633 11.359 1 98.75 86 SER A O 1
ATOM 661 N N . GLU A 1 87 ? -18.062 -8.945 13.078 1 98.38 87 GLU A N 1
ATOM 662 C CA . GLU A 1 87 ? -19.266 -9.102 12.273 1 98.38 87 GLU A CA 1
ATOM 663 C C . GLU A 1 87 ? -19.641 -7.805 11.57 1 98.38 87 GLU A C 1
ATOM 665 O O . GLU A 1 87 ? -20.469 -7.801 10.656 1 98.38 87 GLU A O 1
ATOM 670 N N . GLN A 1 88 ? -19.016 -6.734 11.938 1 97.75 88 GLN A N 1
ATOM 671 C CA . GLN A 1 88 ? -19.312 -5.445 11.328 1 97.75 88 GLN A CA 1
ATOM 672 C C . GLN A 1 88 ? -18.688 -5.344 9.938 1 97.75 88 GLN A C 1
ATOM 674 O O . GLN A 1 88 ? -19.078 -4.496 9.133 1 97.75 88 GLN A O 1
ATOM 679 N N . PHE A 1 89 ? -17.703 -6.203 9.664 1 98.56 89 PHE A N 1
ATOM 680 C CA . PHE A 1 89 ? -17.016 -6.156 8.383 1 98.56 89 PHE A CA 1
ATOM 681 C C . PHE A 1 89 ? -16.781 -7.562 7.84 1 98.56 89 PHE A C 1
ATOM 683 O O . PHE A 1 89 ? -17.719 -8.227 7.402 1 98.56 89 PHE A O 1
ATOM 690 N N . LEU A 1 90 ? -15.586 -8.164 8.07 1 98.88 90 LEU A N 1
ATOM 691 C CA . LEU A 1 90 ? -15.195 -9.406 7.414 1 98.88 90 LEU A CA 1
ATOM 692 C C . LEU A 1 90 ? -15.891 -10.602 8.07 1 98.88 90 LEU A C 1
ATOM 694 O O . LEU A 1 90 ? -16 -11.664 7.457 1 98.88 90 LEU A O 1
ATOM 698 N N . ASP A 1 91 ? -16.281 -10.453 9.367 1 98.88 91 ASP A N 1
ATOM 699 C CA . ASP A 1 91 ? -16.828 -11.578 10.125 1 98.88 91 ASP A CA 1
ATOM 700 C C . ASP A 1 91 ? -15.93 -12.805 9.984 1 98.88 91 ASP A C 1
ATOM 702 O O . ASP A 1 91 ? -16.406 -13.891 9.641 1 98.88 91 ASP A O 1
ATOM 706 N N . ALA A 1 92 ? -14.703 -12.625 10.344 1 98.94 92 ALA A N 1
ATOM 707 C CA . ALA A 1 92 ? -13.672 -13.633 10.102 1 98.94 92 ALA A CA 1
ATOM 708 C C . ALA A 1 92 ? -13.961 -14.914 10.883 1 98.94 92 ALA A C 1
ATOM 710 O O . ALA A 1 92 ? -13.516 -16 10.5 1 98.94 92 ALA A O 1
ATOM 711 N N . ALA A 1 93 ? -14.625 -14.797 11.977 1 98.88 93 ALA A N 1
ATOM 712 C CA . ALA A 1 93 ? -14.984 -15.977 12.75 1 98.88 93 ALA A CA 1
ATOM 713 C C . ALA A 1 93 ? -15.93 -16.891 11.969 1 98.88 93 ALA A C 1
ATOM 715 O O . ALA A 1 93 ? -15.758 -18.109 11.953 1 98.88 93 ALA A O 1
ATOM 716 N N . GLN A 1 94 ? -16.891 -16.312 11.273 1 98.88 94 GLN A N 1
ATOM 717 C CA . GLN A 1 94 ? -17.875 -17.078 10.5 1 98.88 94 GLN A CA 1
ATOM 718 C C . GLN A 1 94 ? -17.312 -17.438 9.125 1 98.88 94 GLN A C 1
ATOM 720 O O . GLN A 1 94 ? -17.609 -18.516 8.594 1 98.88 94 GLN A O 1
ATOM 725 N N . PHE A 1 95 ? -16.594 -16.547 8.562 1 98.94 95 PHE A N 1
ATOM 726 C CA . PHE A 1 95 ? -16.016 -16.719 7.234 1 98.94 95 PHE A CA 1
ATOM 727 C C . PHE A 1 95 ? -14.5 -16.594 7.273 1 98.94 95 PHE A C 1
ATOM 729 O O . PHE A 1 95 ? -13.945 -15.609 6.785 1 98.94 95 PHE A O 1
ATOM 736 N N . PRO A 1 96 ? -13.828 -17.578 7.695 1 98.88 96 PRO A N 1
ATOM 737 C CA . PRO A 1 96 ? -12.398 -17.438 7.988 1 98.88 96 PRO A CA 1
ATOM 738 C C . PRO A 1 96 ? -11.539 -17.422 6.73 1 98.88 96 PRO A C 1
ATOM 740 O O . PRO A 1 96 ? -10.375 -17.016 6.781 1 98.88 96 PRO A O 1
ATOM 743 N N . ILE A 1 97 ? -12.109 -17.859 5.566 1 98.88 97 ILE A N 1
ATOM 744 C CA . ILE A 1 97 ? -11.281 -18.016 4.375 1 98.88 97 ILE A CA 1
ATOM 745 C C . ILE A 1 97 ? -11.766 -17.062 3.281 1 98.88 97 ILE A C 1
ATOM 747 O O . ILE A 1 97 ? -12.961 -17.047 2.957 1 98.88 97 ILE A O 1
ATOM 751 N N . ILE A 1 98 ? -10.906 -16.281 2.783 1 98.94 98 ILE A N 1
ATOM 752 C CA . ILE A 1 98 ? -11.078 -15.57 1.521 1 98.94 98 ILE A CA 1
ATOM 753 C C . ILE A 1 98 ? -10.438 -16.359 0.389 1 98.94 98 ILE A C 1
ATOM 755 O O . ILE A 1 98 ? -9.305 -16.828 0.52 1 98.94 98 ILE A O 1
ATOM 759 N N . ARG A 1 99 ? -11.125 -16.484 -0.746 1 98.94 99 ARG A N 1
ATOM 760 C CA . ARG A 1 99 ? -10.594 -17.328 -1.804 1 98.94 99 ARG A CA 1
ATOM 761 C C . ARG A 1 99 ? -10.68 -16.641 -3.16 1 98.94 99 ARG A C 1
ATOM 763 O O . ARG A 1 99 ? -11.695 -16.016 -3.48 1 98.94 99 ARG A O 1
ATOM 770 N N . LEU A 1 100 ? -9.664 -16.672 -3.896 1 98.94 100 LEU A N 1
ATOM 771 C CA . LEU A 1 100 ? -9.586 -16.219 -5.281 1 98.94 100 LEU A CA 1
ATOM 772 C C . LEU A 1 100 ? -9.164 -17.359 -6.203 1 98.94 100 LEU A C 1
ATOM 774 O O . LEU A 1 100 ? -8.086 -17.922 -6.039 1 98.94 100 LEU A O 1
ATOM 778 N N . ARG A 1 101 ? -9.992 -17.625 -7.172 1 98.81 101 ARG A N 1
ATOM 779 C CA . ARG A 1 101 ? -9.719 -18.719 -8.102 1 98.81 101 ARG A CA 1
ATOM 780 C C . ARG A 1 101 ? -9.891 -18.266 -9.547 1 98.81 101 ARG A C 1
ATOM 782 O O . ARG A 1 101 ? -10.766 -17.453 -9.852 1 98.81 101 ARG A O 1
ATOM 789 N N . SER A 1 102 ? -9.062 -18.812 -10.359 1 98.38 102 SER A N 1
ATOM 790 C CA . SER A 1 102 ? -9.195 -18.531 -11.789 1 98.38 102 SER A CA 1
ATOM 791 C C . SER A 1 102 ? -8.75 -19.719 -12.625 1 98.38 102 SER A C 1
ATOM 793 O O . SER A 1 102 ? -7.859 -20.469 -12.227 1 98.38 102 SER A O 1
ATOM 795 N N . ASP A 1 103 ? -9.352 -19.828 -13.789 1 95.69 103 ASP A N 1
ATOM 796 C CA . ASP A 1 103 ? -8.891 -20.703 -14.867 1 95.69 103 ASP A CA 1
ATOM 797 C C . ASP A 1 103 ? -8.906 -19.984 -16.203 1 95.69 103 ASP A C 1
ATOM 799 O O . ASP A 1 103 ? -8.914 -20.609 -17.266 1 95.69 103 ASP A O 1
ATOM 803 N N . ARG A 1 104 ? -8.977 -18.703 -16.078 1 96 104 ARG A N 1
ATOM 804 C CA . ARG A 1 104 ? -9.094 -17.938 -17.312 1 96 104 ARG A CA 1
ATOM 805 C C . ARG A 1 104 ? -8.117 -16.766 -17.328 1 96 104 ARG A C 1
ATOM 807 O O . ARG A 1 104 ? -8.383 -15.727 -16.719 1 96 104 ARG A O 1
ATOM 814 N N . PHE A 1 105 ? -7.105 -16.859 -18.125 1 98.06 105 PHE A N 1
ATOM 815 C CA . PHE A 1 105 ? -6.125 -15.812 -18.359 1 98.06 105 PHE A CA 1
ATOM 816 C C . PHE A 1 105 ? -6.367 -15.133 -19.703 1 98.06 105 PHE A C 1
ATOM 818 O O . PHE A 1 105 ? -6.52 -15.805 -20.719 1 98.06 105 PHE A O 1
ATOM 825 N N . VAL A 1 106 ? -6.473 -13.875 -19.703 1 98.5 106 VAL A N 1
ATOM 826 C CA . VAL A 1 106 ? -6.727 -13.102 -20.922 1 98.5 106 VAL A CA 1
ATOM 827 C C . VAL A 1 106 ? -5.402 -12.68 -21.547 1 98.5 106 VAL A C 1
ATOM 829 O O . VAL A 1 106 ? -4.66 -11.883 -20.969 1 98.5 106 VAL A O 1
ATOM 832 N N . VAL A 1 107 ? -5.148 -13.172 -22.734 1 97.81 107 VAL A N 1
ATOM 833 C CA . VAL A 1 107 ? -3.896 -12.914 -23.422 1 97.81 107 VAL A CA 1
ATOM 834 C C . VAL A 1 107 ? -4.172 -12.156 -24.719 1 97.81 107 VAL A C 1
ATOM 836 O O . VAL A 1 107 ? -5.039 -12.547 -25.516 1 97.81 107 VAL A O 1
ATOM 839 N N . GLU A 1 108 ? -3.527 -11.023 -24.828 1 97.81 108 GLU A N 1
ATOM 840 C CA . GLU A 1 108 ? -3.586 -10.211 -26.047 1 97.81 108 GLU A CA 1
ATOM 841 C C . GLU A 1 108 ? -2.189 -9.945 -26.594 1 97.81 108 GLU A C 1
ATOM 843 O O . GLU A 1 108 ? -1.32 -9.43 -25.891 1 97.81 108 GLU A O 1
ATOM 848 N N . GLY A 1 109 ? -2.018 -10.234 -27.922 1 96.56 109 GLY A N 1
ATOM 849 C CA . GLY A 1 109 ? -0.71 -10.031 -28.531 1 96.56 109 GLY A CA 1
ATOM 850 C C . GLY A 1 109 ? 0.394 -10.812 -27.828 1 96.56 109 GLY A C 1
ATOM 851 O O . GLY A 1 109 ? 1.511 -10.312 -27.688 1 96.56 109 GLY A O 1
ATOM 852 N N . GLY A 1 110 ? -0.004 -11.914 -27.25 1 95.5 110 GLY A N 1
ATOM 853 C CA . GLY A 1 110 ? 0.969 -12.773 -26.609 1 95.5 110 GLY A CA 1
ATOM 854 C C . GLY A 1 110 ? 1.269 -12.375 -25.172 1 95.5 110 GLY A C 1
ATOM 855 O O . GLY A 1 110 ? 2.074 -13.016 -24.5 1 95.5 110 GLY A O 1
ATOM 856 N N . LYS A 1 111 ? 0.6 -11.336 -24.672 1 97 111 LYS A N 1
ATOM 857 C CA . LYS A 1 111 ? 0.852 -10.836 -23.328 1 97 111 LYS A CA 1
ATOM 858 C C . LYS A 1 111 ? -0.354 -11.07 -22.422 1 97 111 LYS A C 1
ATOM 860 O O . LYS A 1 111 ? -1.498 -10.891 -22.828 1 97 111 LYS A O 1
ATOM 865 N N . LEU A 1 112 ? -0.038 -11.5 -21.25 1 98.06 112 LEU A N 1
ATOM 866 C CA . LEU A 1 112 ? -1.091 -11.562 -20.234 1 98.06 112 LEU A CA 1
ATOM 867 C C . LEU A 1 112 ? -1.56 -10.164 -19.859 1 98.06 112 LEU A C 1
ATOM 869 O O . LEU A 1 112 ? -0.774 -9.352 -19.359 1 98.06 112 LEU A O 1
ATOM 873 N N . VAL A 1 113 ? -2.818 -9.875 -20.016 1 98.5 113 VAL A N 1
ATOM 874 C CA . VAL A 1 113 ? -3.244 -8.5 -19.797 1 98.5 113 VAL A CA 1
ATOM 875 C C . VAL A 1 113 ? -4.27 -8.453 -18.672 1 98.5 113 VAL A C 1
ATOM 877 O O . VAL A 1 113 ? -4.484 -7.398 -18.062 1 98.5 113 VAL A O 1
ATOM 880 N N . ALA A 1 114 ? -4.949 -9.547 -18.406 1 98.81 114 ALA A N 1
ATOM 881 C CA . ALA A 1 114 ? -5.941 -9.617 -17.328 1 98.81 114 ALA A CA 1
ATOM 882 C C . ALA A 1 114 ? -6.188 -11.055 -16.906 1 98.81 114 ALA A C 1
ATOM 884 O O . ALA A 1 114 ? -5.781 -11.992 -17.594 1 98.81 114 ALA A O 1
ATOM 885 N N . VAL A 1 115 ? -6.766 -11.211 -15.781 1 98.81 115 VAL A N 1
ATOM 886 C CA . VAL A 1 115 ? -7.223 -12.5 -15.273 1 98.81 115 VAL A CA 1
ATOM 887 C C . VAL A 1 115 ? -8.68 -12.406 -14.836 1 98.81 115 VAL A C 1
ATOM 889 O O . VAL A 1 115 ? -9.039 -11.531 -14.039 1 98.81 115 VAL A O 1
ATOM 892 N N 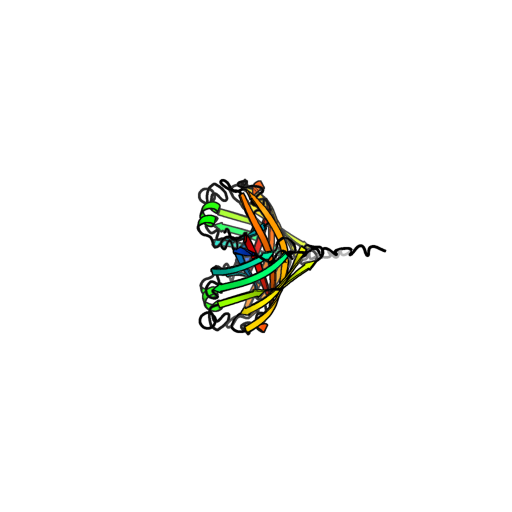. GLU A 1 116 ? -9.492 -13.203 -15.383 1 98.81 116 GLU A N 1
ATOM 893 C CA . GLU A 1 116 ? -10.867 -13.344 -14.891 1 98.81 116 GLU A CA 1
ATOM 894 C C . GLU A 1 116 ? -10.961 -14.414 -13.812 1 98.81 116 GLU A C 1
ATOM 896 O O . GLU A 1 116 ? -10.461 -15.523 -13.984 1 98.81 116 GLU A O 1
ATOM 901 N N . ALA A 1 117 ? -11.547 -14.039 -12.688 1 98.88 117 ALA A N 1
ATOM 902 C CA . ALA A 1 117 ? -11.531 -14.914 -11.516 1 98.88 117 ALA A CA 1
ATOM 903 C C . ALA A 1 117 ? -12.852 -14.844 -10.758 1 98.88 117 ALA A C 1
ATOM 905 O O . ALA A 1 117 ? -13.773 -14.148 -11.172 1 98.88 117 ALA A O 1
ATOM 906 N N . ARG A 1 118 ? -12.977 -15.719 -9.789 1 98.94 118 ARG A N 1
ATOM 907 C CA . ARG A 1 118 ? -14.047 -15.688 -8.797 1 98.94 118 ARG A CA 1
ATOM 908 C C . ARG A 1 118 ? -13.492 -15.43 -7.402 1 98.94 118 ARG A C 1
ATOM 910 O O . ARG A 1 118 ? -12.562 -16.094 -6.957 1 98.94 118 ARG A O 1
ATOM 917 N N . LEU A 1 119 ? -14.031 -14.414 -6.77 1 98.94 119 LEU A N 1
ATOM 918 C CA . LEU A 1 119 ? -13.656 -14.07 -5.406 1 98.94 119 LEU A CA 1
ATOM 919 C C . LEU A 1 119 ? -14.75 -14.445 -4.422 1 98.94 119 LEU A C 1
ATOM 921 O O . LEU A 1 119 ? -15.914 -14.062 -4.598 1 98.94 119 LEU A O 1
ATOM 925 N N . THR A 1 120 ? -14.375 -15.258 -3.471 1 98.94 120 THR A N 1
ATOM 926 C CA . THR A 1 120 ? -15.25 -15.523 -2.334 1 98.94 120 THR A CA 1
ATOM 927 C C . THR A 1 120 ? -14.805 -14.727 -1.11 1 98.94 120 THR A C 1
ATOM 929 O O . THR A 1 120 ? -13.656 -14.844 -0.67 1 98.94 120 THR A O 1
ATOM 932 N N . LEU A 1 121 ? -15.656 -13.93 -0.596 1 98.88 121 LEU A N 1
ATOM 933 C CA . LEU A 1 121 ? -15.438 -12.992 0.499 1 98.88 121 LEU A CA 1
ATOM 934 C C . LEU A 1 121 ? -16.703 -12.797 1.311 1 98.88 121 LEU A C 1
ATOM 936 O O . LEU A 1 121 ? -17.781 -12.562 0.745 1 98.88 121 LEU A O 1
ATOM 940 N N . HIS A 1 122 ? -16.547 -12.969 2.629 1 98.69 122 HIS A N 1
ATOM 941 C CA . HIS A 1 122 ? -17.688 -12.766 3.516 1 98.69 122 HIS A CA 1
ATOM 942 C C . HIS A 1 122 ? -18.844 -13.672 3.123 1 98.69 122 HIS A C 1
ATOM 944 O O . HIS A 1 122 ? -20 -13.234 3.129 1 98.69 122 HIS A O 1
ATOM 950 N N . GLY A 1 123 ? -18.547 -14.82 2.562 1 98.44 123 GLY A N 1
ATOM 951 C CA . GLY A 1 123 ? -19.547 -15.844 2.25 1 98.44 123 GLY A CA 1
ATOM 952 C C . GLY A 1 123 ? -20.203 -15.641 0.897 1 98.44 123 GLY A C 1
ATOM 953 O O . GLY A 1 123 ? -21.094 -16.391 0.523 1 98.44 123 GLY A O 1
ATOM 954 N N . VAL A 1 124 ? -19.797 -14.727 0.164 1 98.88 124 VAL A N 1
ATOM 955 C CA . VAL A 1 124 ? -20.359 -14.406 -1.141 1 98.88 124 VAL A CA 1
ATOM 956 C C . VAL A 1 124 ? -19.312 -14.594 -2.229 1 98.88 124 VAL A C 1
ATOM 958 O O . VAL A 1 124 ? -18.156 -14.219 -2.047 1 98.88 124 VAL A O 1
ATOM 961 N N . THR A 1 125 ? -19.688 -15.219 -3.307 1 98.88 125 THR A N 1
ATOM 962 C CA . THR A 1 125 ? -18.797 -15.375 -4.445 1 98.88 125 THR A CA 1
ATOM 963 C C . THR A 1 125 ? -19.219 -14.461 -5.594 1 98.88 125 THR A C 1
ATOM 965 O O . THR A 1 125 ? -20.391 -14.414 -5.957 1 98.88 125 THR A O 1
ATOM 968 N N . GLN A 1 126 ? -18.328 -13.688 -6.129 1 98.81 126 GLN A N 1
ATOM 969 C CA . GLN A 1 126 ? -18.562 -12.781 -7.254 1 98.81 126 GLN A CA 1
ATOM 970 C C . GLN A 1 126 ? -17.469 -12.938 -8.312 1 98.81 126 GLN A C 1
ATOM 972 O O . GLN A 1 126 ? -16.312 -13.195 -7.992 1 98.81 126 GLN A O 1
ATOM 977 N N . PRO A 1 127 ? -17.844 -12.789 -9.625 1 98.81 127 PRO A N 1
ATOM 978 C CA . PRO A 1 127 ? -16.797 -12.664 -10.633 1 98.81 127 PRO A CA 1
ATOM 979 C C . PRO A 1 127 ? -16 -11.359 -10.508 1 98.81 127 PRO A C 1
ATOM 981 O O . PRO A 1 127 ? -16.578 -10.32 -10.172 1 98.81 127 PRO A O 1
ATOM 984 N N . VAL A 1 128 ? -14.727 -11.5 -10.727 1 98.88 128 VAL A N 1
ATOM 985 C CA . VAL A 1 128 ? -13.867 -10.32 -10.703 1 98.88 128 VAL A CA 1
ATOM 986 C C . VAL A 1 128 ? -12.883 -10.383 -11.867 1 98.88 128 VAL A C 1
ATOM 988 O O . VAL A 1 128 ? -12.727 -11.422 -12.508 1 98.88 128 VAL A O 1
ATOM 991 N N . ARG A 1 129 ? -12.305 -9.266 -12.156 1 98.88 129 ARG A N 1
ATOM 992 C CA . ARG A 1 129 ? -11.266 -9.156 -13.172 1 98.88 129 ARG A CA 1
ATOM 993 C C . ARG A 1 129 ? -10.039 -8.422 -12.625 1 98.88 129 ARG A C 1
ATOM 995 O O . ARG A 1 129 ? -10.156 -7.289 -12.148 1 98.88 129 ARG A O 1
ATOM 1002 N N . LEU A 1 130 ? -8.953 -9.086 -12.641 1 98.88 130 LEU A N 1
ATOM 1003 C CA . LEU A 1 130 ? -7.68 -8.469 -12.273 1 98.88 130 LEU A CA 1
ATOM 1004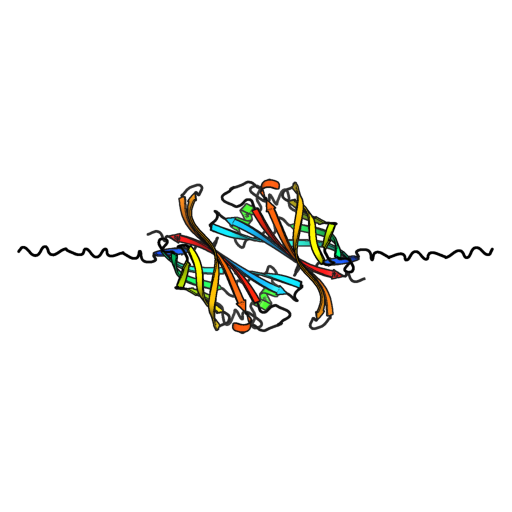 C C . LEU A 1 130 ? -6.992 -7.875 -13.5 1 98.88 130 LEU A C 1
ATOM 1006 O O . LEU A 1 130 ? -6.855 -8.547 -14.523 1 98.88 130 LEU A O 1
ATOM 1010 N N . ASP A 1 131 ? -6.566 -6.645 -13.422 1 98.88 131 ASP A N 1
ATOM 1011 C CA . ASP A 1 131 ? -5.734 -6.039 -14.461 1 98.88 131 ASP A CA 1
ATOM 1012 C C . ASP A 1 131 ? -4.254 -6.297 -14.195 1 98.88 131 ASP A C 1
ATOM 1014 O O . ASP A 1 131 ? -3.773 -6.105 -13.078 1 98.88 131 ASP A O 1
ATOM 1018 N N . VAL A 1 132 ? -3.555 -6.719 -15.227 1 98.75 132 VAL A N 1
ATOM 1019 C CA . VAL A 1 132 ? -2.119 -6.945 -15.102 1 98.75 132 VAL A CA 1
ATOM 1020 C C . VAL A 1 132 ? -1.373 -5.617 -15.219 1 98.75 132 VAL A C 1
ATOM 1022 O O . VAL A 1 132 ? -1.483 -4.922 -16.234 1 98.75 132 VAL A O 1
ATOM 1025 N N . ARG A 1 133 ? -0.654 -5.258 -14.172 1 98.62 133 ARG A N 1
ATOM 1026 C CA . ARG A 1 133 ? 0.199 -4.074 -14.234 1 98.62 133 ARG A CA 1
ATOM 1027 C C . ARG A 1 133 ? 1.563 -4.414 -14.828 1 98.62 133 ARG A C 1
ATOM 1029 O O . ARG A 1 133 ? 2.135 -3.619 -15.578 1 98.62 133 ARG A O 1
ATOM 1036 N N . ARG A 1 134 ? 1.996 -5.559 -14.477 1 98.06 134 ARG A N 1
ATOM 1037 C CA . ARG A 1 134 ? 3.188 -6.156 -15.07 1 98.06 134 ARG A CA 1
ATOM 1038 C C . ARG A 1 134 ? 3.205 -7.668 -14.867 1 98.06 134 ARG A C 1
ATOM 1040 O O . ARG A 1 134 ? 2.604 -8.18 -13.922 1 98.06 134 ARG A O 1
ATOM 1047 N N . PHE A 1 135 ? 3.863 -8.312 -15.742 1 98.31 135 PHE A N 1
ATOM 1048 C CA . PHE A 1 135 ? 4.062 -9.75 -15.664 1 98.31 135 PHE A CA 1
ATOM 1049 C C . PHE A 1 135 ? 5.227 -10.188 -16.547 1 98.31 135 PHE A C 1
ATOM 1051 O O . PHE A 1 135 ? 5.305 -9.797 -17.719 1 98.31 135 PHE A O 1
ATOM 1058 N N . ASN A 1 136 ? 6.082 -10.914 -15.969 1 96.25 136 ASN A N 1
ATOM 1059 C CA . ASN A 1 136 ? 7.168 -11.469 -16.766 1 96.25 136 ASN A CA 1
ATOM 1060 C C . ASN A 1 136 ? 7.766 -12.711 -16.109 1 96.25 136 ASN A C 1
ATOM 1062 O O . ASN A 1 136 ? 7.543 -12.961 -14.922 1 96.25 136 ASN A O 1
ATOM 1066 N N . CYS A 1 137 ? 8.422 -13.523 -16.953 1 97 137 CYS A N 1
ATOM 1067 C CA . CYS A 1 137 ? 9.148 -14.703 -16.516 1 97 137 CYS A CA 1
ATOM 1068 C C . CYS A 1 137 ? 10.609 -14.648 -16.953 1 97 137 CYS A C 1
ATOM 1070 O O . CYS A 1 137 ? 10.922 -14.039 -17.984 1 97 137 CYS A O 1
ATOM 1072 N N . GLY A 1 138 ? 11.453 -15.273 -16.172 1 95.88 138 GLY A N 1
ATOM 1073 C CA . GLY A 1 138 ? 12.852 -15.383 -16.547 1 95.88 138 GLY A CA 1
ATOM 1074 C C . GLY A 1 138 ? 13.742 -15.852 -15.414 1 95.88 138 GLY A C 1
ATOM 1075 O O . GLY A 1 138 ? 13.258 -16.125 -14.312 1 95.88 138 GLY A O 1
ATOM 1076 N N . ASP A 1 139 ? 14.961 -15.945 -15.75 1 95.31 139 ASP A N 1
ATOM 1077 C CA . ASP A 1 139 ? 15.93 -16.406 -14.766 1 95.31 139 ASP A CA 1
ATOM 1078 C C . ASP A 1 139 ? 16.406 -15.25 -13.883 1 95.31 139 ASP A C 1
ATOM 1080 O O . ASP A 1 139 ? 16.625 -14.141 -14.367 1 95.31 139 ASP A O 1
ATOM 1084 N N . ILE A 1 140 ? 16.469 -15.539 -12.555 1 92.06 140 ILE A N 1
ATOM 1085 C CA . ILE A 1 140 ? 17.078 -14.594 -11.633 1 92.06 140 ILE A CA 1
ATOM 1086 C C . ILE A 1 140 ? 18.328 -15.211 -11.016 1 92.06 140 ILE A C 1
ATOM 1088 O O . ILE A 1 140 ? 18.359 -16.406 -10.719 1 92.06 140 ILE A O 1
ATOM 1092 N N . LYS A 1 141 ? 19.281 -14.398 -10.953 1 88 141 LYS A N 1
ATOM 1093 C CA . LYS A 1 141 ? 20.562 -14.859 -10.406 1 88 141 LYS A CA 1
ATOM 1094 C C . LYS A 1 141 ? 20.641 -14.57 -8.906 1 88 141 LYS A C 1
ATOM 1096 O O . LYS A 1 141 ? 20.531 -13.422 -8.484 1 88 141 LYS A O 1
ATOM 1101 N N . LEU A 1 142 ? 20.719 -15.586 -8.109 1 84.31 142 LEU A N 1
ATOM 1102 C CA . LEU A 1 142 ? 20.953 -15.492 -6.672 1 84.31 142 LEU A CA 1
ATOM 1103 C C . LEU A 1 142 ? 22.406 -15.812 -6.34 1 84.31 142 LEU A C 1
ATOM 1105 O O . LEU A 1 142 ? 23.219 -16.078 -7.234 1 84.31 142 LEU A O 1
ATOM 1109 N N . ILE A 1 143 ? 22.844 -15.562 -5.168 1 78.31 143 ILE A N 1
ATOM 1110 C CA . ILE A 1 143 ? 24.234 -15.75 -4.766 1 78.31 143 ILE A CA 1
ATOM 1111 C C . ILE A 1 143 ? 24.672 -17.172 -5.105 1 78.31 143 ILE A C 1
ATOM 1113 O O . ILE A 1 143 ? 25.734 -17.375 -5.699 1 78.31 143 ILE A O 1
ATOM 1117 N N . ALA A 1 144 ? 23.797 -18.125 -4.82 1 83.25 144 ALA A N 1
ATOM 1118 C CA . ALA A 1 144 ? 24.281 -19.516 -4.922 1 83.25 144 ALA A CA 1
ATOM 1119 C C . ALA A 1 144 ? 23.578 -20.25 -6.059 1 83.25 144 ALA A C 1
ATOM 1121 O O . ALA A 1 144 ? 23.859 -21.422 -6.312 1 83.25 144 ALA A O 1
ATOM 1122 N N . ALA A 1 145 ? 22.609 -19.578 -6.691 1 86.69 145 ALA A N 1
ATOM 1123 C CA . ALA A 1 145 ? 21.859 -20.328 -7.684 1 86.69 145 ALA A CA 1
ATOM 1124 C C . ALA A 1 145 ? 21.109 -19.391 -8.633 1 86.69 145 ALA A C 1
ATOM 1126 O O . ALA A 1 145 ? 21.047 -18.188 -8.391 1 86.69 145 ALA A O 1
ATOM 1127 N N . THR A 1 146 ? 20.766 -19.984 -9.773 1 91.69 146 THR A N 1
ATOM 1128 C CA . THR A 1 146 ? 19.828 -19.328 -10.695 1 91.69 146 THR A CA 1
ATOM 1129 C C . THR A 1 146 ? 18.438 -19.938 -10.555 1 91.69 146 THR A C 1
ATOM 1131 O O . THR A 1 146 ? 18.297 -21.172 -10.492 1 91.69 146 THR A O 1
ATOM 1134 N N . LEU A 1 147 ? 17.5 -19.062 -10.406 1 93.56 147 LEU A N 1
ATOM 1135 C CA . LEU A 1 147 ? 16.125 -19.531 -10.273 1 93.56 147 LEU A CA 1
ATOM 1136 C C . LEU A 1 147 ? 15.242 -18.938 -11.375 1 93.56 147 LEU A C 1
ATOM 1138 O O . LEU A 1 147 ? 15.328 -17.734 -11.672 1 93.56 147 LEU A O 1
ATOM 1142 N N . HIS A 1 148 ? 14.477 -19.859 -12.047 1 96.12 148 HIS A N 1
ATOM 1143 C CA . HIS A 1 148 ? 13.484 -19.375 -13 1 96.12 148 HIS A CA 1
ATOM 1144 C C . HIS A 1 148 ? 12.203 -18.938 -12.281 1 96.12 148 HIS A C 1
ATOM 1146 O O . HIS A 1 148 ? 11.594 -19.734 -11.562 1 96.12 148 HIS A O 1
ATOM 1152 N N . VAL A 1 149 ? 11.828 -17.672 -12.43 1 97.44 149 VAL A N 1
ATOM 1153 C CA . VAL A 1 149 ? 10.719 -17.109 -11.672 1 97.44 149 VAL A CA 1
ATOM 1154 C C . VAL A 1 149 ? 9.766 -16.375 -12.617 1 97.44 149 VAL A C 1
ATOM 1156 O O . VAL A 1 149 ? 10.203 -15.641 -13.508 1 97.44 149 VAL A O 1
ATOM 1159 N N . CYS A 1 150 ? 8.516 -16.672 -12.5 1 98.06 150 CYS A N 1
ATOM 1160 C CA . CYS A 1 150 ? 7.473 -15.812 -13.055 1 98.06 150 CYS A CA 1
ATOM 1161 C C . CYS A 1 150 ? 6.848 -14.945 -11.977 1 98.06 150 CYS A C 1
ATOM 1163 O O . CYS A 1 150 ? 6.605 -15.414 -10.859 1 98.06 150 CYS A O 1
ATOM 1165 N N . GLY A 1 151 ? 6.598 -13.703 -12.305 1 98.25 151 GLY A N 1
ATOM 1166 C CA . GLY A 1 151 ? 5.996 -12.805 -11.336 1 98.25 151 GLY A CA 1
ATOM 1167 C C . GLY A 1 151 ? 5.176 -11.695 -11.977 1 98.25 151 GLY A C 1
ATOM 1168 O O . GLY A 1 151 ? 5.328 -11.414 -13.164 1 98.25 151 GLY A O 1
ATOM 1169 N N . GLY A 1 152 ? 4.328 -11.109 -11.172 1 98.56 152 GLY A N 1
ATOM 1170 C CA . GLY A 1 152 ? 3.479 -10.031 -11.656 1 98.56 152 GLY A CA 1
ATOM 1171 C C . GLY A 1 152 ? 2.828 -9.234 -10.547 1 98.56 152 GLY A C 1
ATOM 1172 O O . GLY A 1 152 ? 2.791 -9.68 -9.398 1 98.56 152 GLY A O 1
ATOM 1173 N N . ASP A 1 153 ? 2.449 -8.039 -10.914 1 98.88 153 ASP A N 1
ATOM 1174 C CA . ASP A 1 153 ? 1.586 -7.164 -10.125 1 98.88 153 ASP A CA 1
ATOM 1175 C C . ASP A 1 153 ? 0.212 -7.02 -10.773 1 98.88 153 ASP A C 1
ATOM 1177 O O . ASP A 1 153 ? 0.11 -6.828 -11.984 1 98.88 153 ASP A O 1
ATOM 1181 N N . PHE A 1 154 ? -0.77 -7.133 -9.945 1 98.94 154 PHE A N 1
ATOM 1182 C CA . PHE A 1 154 ? -2.152 -7.094 -10.406 1 98.94 154 PHE A CA 1
ATOM 1183 C C . PHE A 1 154 ? -2.971 -6.109 -9.578 1 98.94 154 PHE A C 1
ATOM 1185 O O . PHE A 1 154 ? -2.709 -5.926 -8.391 1 98.94 154 PHE A O 1
ATOM 1192 N N . HIS A 1 155 ? -3.896 -5.531 -10.227 1 98.94 155 HIS A N 1
ATOM 1193 C CA . HIS A 1 155 ? -4.844 -4.645 -9.562 1 98.94 155 HIS A CA 1
ATOM 1194 C C . HIS A 1 155 ? -6.266 -5.191 -9.648 1 98.94 155 HIS A C 1
ATOM 1196 O O . HIS A 1 155 ? -6.688 -5.676 -10.703 1 98.94 155 HIS A O 1
ATOM 1202 N N . LEU A 1 156 ? -6.926 -5.188 -8.547 1 98.94 156 LEU A N 1
ATOM 1203 C CA . LEU A 1 156 ? -8.336 -5.562 -8.453 1 98.94 156 LEU A CA 1
ATOM 1204 C C . LEU A 1 156 ? -9.125 -4.523 -7.668 1 98.94 156 LEU A C 1
ATOM 1206 O O . LEU A 1 156 ? -8.703 -4.109 -6.582 1 98.94 156 LEU A O 1
ATOM 1210 N N . ALA A 1 157 ? -10.172 -4.016 -8.289 1 98.88 157 ALA A N 1
ATOM 1211 C CA . ALA A 1 157 ? -11.117 -3.164 -7.578 1 98.88 157 ALA A CA 1
ATOM 1212 C C . ALA A 1 157 ? -12.445 -3.891 -7.348 1 98.88 157 ALA A C 1
ATOM 1214 O O . ALA A 1 157 ? -12.992 -4.496 -8.273 1 98.88 157 ALA A O 1
ATOM 1215 N N . ILE A 1 158 ? -12.883 -3.84 -6.133 1 98.94 158 ILE A N 1
ATOM 1216 C CA . ILE A 1 158 ? -14.188 -4.418 -5.828 1 98.94 158 ILE A CA 1
ATOM 1217 C C . ILE A 1 158 ? -15.055 -3.389 -5.105 1 98.94 158 ILE A C 1
ATOM 1219 O O . ILE A 1 158 ? -14.555 -2.348 -4.668 1 98.94 158 ILE A O 1
ATOM 1223 N N . ARG A 1 159 ? -16.359 -3.668 -5.047 1 98.88 159 ARG A N 1
ATOM 1224 C CA . ARG A 1 159 ? -17.281 -3.006 -4.129 1 98.88 159 ARG A CA 1
ATOM 1225 C C . ARG A 1 159 ? -17.562 -3.887 -2.92 1 98.88 159 ARG A C 1
ATOM 1227 O O . ARG A 1 159 ? -18.125 -4.98 -3.061 1 98.88 159 ARG A O 1
ATOM 1234 N N . ARG A 1 160 ? -17.188 -3.416 -1.761 1 98.81 160 ARG A N 1
ATOM 1235 C CA . ARG A 1 160 ? -17.359 -4.25 -0.578 1 98.81 160 ARG A CA 1
ATOM 1236 C C . ARG A 1 160 ? -18.844 -4.523 -0.318 1 98.81 160 ARG A C 1
ATOM 1238 O O . ARG A 1 160 ? -19.203 -5.566 0.235 1 98.81 160 ARG A O 1
ATOM 1245 N N . SER A 1 161 ? -19.719 -3.615 -0.812 1 98.81 161 SER A N 1
ATOM 1246 C CA . SER A 1 161 ? -21.156 -3.811 -0.64 1 98.81 161 SER A CA 1
ATOM 1247 C C . SER A 1 161 ? -21.656 -5.023 -1.425 1 98.81 161 SER A C 1
ATOM 1249 O O . SER A 1 161 ? -22.609 -5.676 -1.028 1 98.81 161 SER A O 1
ATOM 1251 N N . ALA A 1 162 ? -21.078 -5.336 -2.529 1 98.81 162 ALA A N 1
ATOM 1252 C CA . ALA A 1 162 ? -21.438 -6.504 -3.328 1 98.81 162 ALA A CA 1
ATOM 1253 C C . ALA A 1 162 ? -21.203 -7.797 -2.553 1 98.81 162 ALA A C 1
ATOM 1255 O O . ALA A 1 162 ? -21.703 -8.859 -2.932 1 98.81 162 ALA A O 1
ATOM 1256 N N . PHE A 1 163 ? -20.453 -7.703 -1.451 1 98.81 163 PHE A N 1
ATOM 1257 C CA . PHE A 1 163 ? -20.172 -8.867 -0.617 1 98.81 163 PHE A CA 1
ATOM 1258 C C . PHE A 1 163 ? -20.875 -8.75 0.73 1 98.81 163 PHE A C 1
ATOM 1260 O O . PHE A 1 163 ? -20.562 -9.5 1.66 1 98.81 163 PHE A O 1
ATOM 1267 N N . GLY A 1 164 ? -21.609 -7.719 0.892 1 98.38 164 GLY A N 1
ATOM 1268 C CA . GLY A 1 164 ? -22.469 -7.609 2.064 1 98.38 164 GLY A CA 1
ATOM 1269 C C . GLY A 1 164 ? -21.875 -6.73 3.15 1 98.38 164 GLY A C 1
ATOM 1270 O O . GLY A 1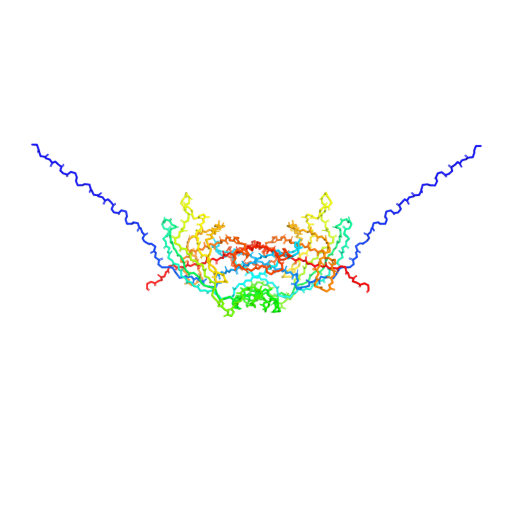 164 ? -22.422 -6.633 4.246 1 98.38 164 GLY A O 1
ATOM 1271 N N . MET A 1 165 ? -20.812 -6.113 2.932 1 98.62 165 MET A N 1
ATOM 1272 C CA . MET A 1 165 ? -20.188 -5.23 3.914 1 98.62 165 MET A CA 1
ATOM 1273 C C . MET A 1 165 ? -20.609 -3.779 3.684 1 98.62 165 MET A C 1
ATOM 1275 O O . MET A 1 165 ? -19.984 -3.072 2.885 1 98.62 165 MET A O 1
ATOM 1279 N N . THR A 1 166 ? -21.562 -3.301 4.461 1 98.38 166 THR A N 1
ATOM 1280 C CA . THR A 1 166 ? -22.156 -2.01 4.145 1 98.38 166 THR A CA 1
ATOM 1281 C C . THR A 1 166 ? -21.984 -1.036 5.309 1 98.38 166 THR A C 1
ATOM 1283 O O . THR A 1 166 ? -22.406 0.121 5.219 1 98.38 166 TH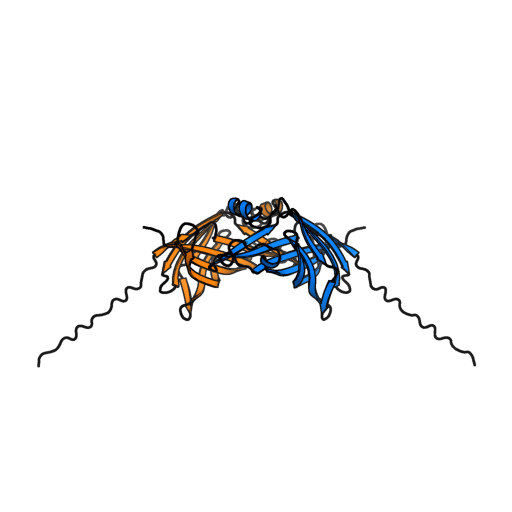R A O 1
ATOM 1286 N N . ARG A 1 167 ? -21.359 -1.499 6.34 1 97.25 167 ARG A N 1
ATOM 1287 C CA . ARG A 1 167 ? -21.219 -0.642 7.512 1 97.25 167 ARG A CA 1
ATOM 1288 C C . ARG A 1 167 ? -20.438 0.622 7.176 1 97.25 167 ARG A C 1
ATOM 1290 O O . ARG A 1 167 ? -19.406 0.558 6.5 1 97.25 167 ARG A O 1
ATOM 1297 N N . PHE A 1 168 ? -20.938 1.843 7.617 1 95.94 168 PHE A N 1
ATOM 1298 C CA . PHE A 1 168 ? -20.297 3.15 7.562 1 95.94 168 PHE A CA 1
ATOM 1299 C C . PHE A 1 168 ? -20.219 3.658 6.129 1 95.94 168 PHE A C 1
ATOM 1301 O O . PHE A 1 168 ? -19.391 4.512 5.809 1 95.94 168 PHE A O 1
ATOM 1308 N N . LEU A 1 169 ? -21 3.096 5.227 1 96.56 169 LEU A N 1
ATOM 1309 C CA . LEU A 1 169 ? -21.156 3.715 3.914 1 96.56 169 LEU A CA 1
ATOM 1310 C C . LEU A 1 169 ? -21.938 5.02 4.016 1 96.56 169 LEU A C 1
ATOM 1312 O O . LEU A 1 169 ? -22.938 5.098 4.742 1 96.56 169 LEU A O 1
ATOM 1316 N N . PRO A 1 170 ? -21.484 6.008 3.293 1 95.56 170 PRO A N 1
ATOM 1317 C CA . PRO A 1 170 ? -20.375 6.082 2.346 1 95.56 170 PRO A CA 1
ATOM 1318 C C . PRO A 1 170 ? -19.109 6.668 2.969 1 95.56 170 PRO A C 1
ATOM 1320 O O . PRO A 1 170 ? -18.125 6.926 2.262 1 95.56 170 PRO A O 1
ATOM 1323 N N . GLU A 1 171 ? -19.078 6.871 4.309 1 95.25 171 GLU A N 1
ATOM 1324 C CA . GLU A 1 171 ? -17.953 7.52 4.98 1 95.25 171 GLU A CA 1
ATOM 1325 C C . GLU A 1 171 ? -16.672 6.727 4.793 1 95.25 171 GLU A C 1
ATOM 1327 O O . GLU A 1 171 ? -15.594 7.305 4.641 1 95.25 171 GLU A O 1
ATOM 1332 N N . VAL A 1 172 ? -16.812 5.426 4.914 1 96.75 172 VAL A N 1
ATOM 1333 C CA . VAL A 1 172 ? -15.805 4.504 4.41 1 96.75 172 VAL A CA 1
ATOM 1334 C C . VAL A 1 172 ? -16.188 4.023 3.016 1 96.75 172 VAL A C 1
ATOM 1336 O O . VAL A 1 172 ? -17.281 3.486 2.818 1 96.75 172 VAL A O 1
ATOM 1339 N N . GLY A 1 173 ? -15.352 4.223 2.074 1 98.12 173 GLY A N 1
ATOM 1340 C CA . GLY A 1 173 ? -15.695 4.039 0.673 1 98.12 173 GLY A CA 1
ATOM 1341 C C . GLY A 1 173 ? -16.156 2.629 0.349 1 98.12 173 GLY A C 1
ATOM 1342 O O . GLY A 1 173 ? -15.633 1.661 0.908 1 98.12 173 GLY A O 1
ATOM 1343 N N . ASP A 1 174 ? -17.031 2.557 -0.646 1 98.81 174 ASP A N 1
ATOM 1344 C CA . ASP A 1 174 ? -17.5 1.266 -1.142 1 98.81 174 ASP A CA 1
ATOM 1345 C C . ASP A 1 174 ? -16.422 0.583 -1.985 1 98.81 174 ASP A C 1
ATOM 1347 O O . ASP A 1 174 ? -16.266 -0.638 -1.927 1 98.81 174 ASP A O 1
ATOM 1351 N N . ARG A 1 175 ? -15.742 1.363 -2.742 1 98.81 175 ARG A N 1
ATOM 1352 C CA . ARG A 1 175 ? -14.664 0.827 -3.57 1 98.81 175 ARG A CA 1
ATOM 1353 C C . ARG A 1 175 ? -13.453 0.449 -2.721 1 98.81 175 ARG A C 1
ATOM 1355 O O . ARG A 1 175 ? -13.023 1.226 -1.866 1 98.81 175 ARG A O 1
ATOM 1362 N N . VAL A 1 176 ? -13 -0.777 -2.873 1 98.94 176 VAL A N 1
ATOM 1363 C CA . VAL A 1 176 ? -11.75 -1.255 -2.291 1 98.94 176 VAL A CA 1
ATOM 1364 C C . VAL A 1 176 ? -10.781 -1.643 -3.404 1 98.94 176 VAL A C 1
ATOM 1366 O O . VAL A 1 176 ? -11.102 -2.465 -4.262 1 98.94 176 VAL A O 1
ATOM 1369 N N . ASP A 1 177 ? -9.656 -0.989 -3.41 1 98.88 177 ASP A N 1
ATOM 1370 C CA . ASP A 1 177 ? -8.602 -1.344 -4.355 1 98.88 177 ASP A CA 1
ATOM 1371 C C . ASP A 1 177 ? -7.629 -2.348 -3.742 1 98.88 177 ASP A C 1
ATOM 1373 O O . ASP A 1 177 ? -7.199 -2.182 -2.598 1 98.88 177 ASP A O 1
ATOM 1377 N N . LEU A 1 178 ? -7.312 -3.357 -4.469 1 98.94 178 LEU A N 1
ATOM 1378 C CA . LEU A 1 178 ? -6.328 -4.352 -4.051 1 98.94 178 LEU A CA 1
ATOM 1379 C C . LEU A 1 178 ? -5.113 -4.328 -4.973 1 98.94 178 LEU A C 1
ATOM 1381 O O . LEU A 1 178 ? -5.254 -4.281 -6.195 1 98.94 178 LEU A O 1
ATOM 1385 N N . GLU A 1 179 ? -3.963 -4.238 -4.379 1 98.88 179 GLU A N 1
ATOM 1386 C CA . GLU A 1 179 ? -2.686 -4.457 -5.051 1 98.88 179 GLU A CA 1
ATOM 1387 C C . GLU A 1 179 ? -2.117 -5.832 -4.727 1 98.88 179 GLU A C 1
ATOM 1389 O O . GLU A 1 179 ? -1.833 -6.133 -3.564 1 98.88 179 GLU A O 1
ATOM 1394 N N . ILE A 1 180 ? -1.949 -6.637 -5.754 1 98.88 180 ILE A N 1
ATOM 1395 C CA . ILE A 1 180 ? -1.582 -8.039 -5.578 1 98.88 180 ILE A CA 1
ATOM 1396 C C . ILE A 1 180 ? -0.257 -8.312 -6.285 1 98.88 180 ILE A C 1
ATOM 1398 O O . ILE A 1 180 ? -0.09 -7.973 -7.461 1 98.88 180 ILE A O 1
ATOM 1402 N N . SER A 1 181 ? 0.677 -8.852 -5.594 1 98.81 181 SER A N 1
ATOM 1403 C CA . SER A 1 181 ? 1.944 -9.32 -6.145 1 98.81 181 SER A CA 1
ATOM 1404 C C . SER A 1 181 ? 2.09 -10.828 -5.992 1 98.81 181 SER A C 1
ATOM 1406 O O . SER A 1 181 ? 1.746 -11.391 -4.953 1 98.81 181 SER A O 1
ATOM 1408 N N . VAL A 1 182 ? 2.568 -11.5 -7.043 1 98.75 182 VAL A N 1
ATOM 1409 C CA . VAL A 1 182 ? 2.77 -12.945 -6.992 1 98.75 182 VAL A CA 1
ATOM 1410 C C . VAL A 1 182 ? 4.082 -13.305 -7.684 1 98.75 182 VAL A C 1
ATOM 1412 O O . VAL A 1 182 ? 4.367 -12.82 -8.781 1 98.75 182 VAL A O 1
ATOM 1415 N N . GLU A 1 183 ? 4.859 -14.086 -7.066 1 98.31 183 GLU A N 1
ATOM 1416 C CA . GLU A 1 183 ? 5.98 -14.781 -7.691 1 98.31 183 GLU A CA 1
ATOM 1417 C C . GLU A 1 183 ? 5.859 -16.297 -7.531 1 98.31 183 GLU A C 1
ATOM 1419 O O . GLU A 1 183 ? 5.418 -16.781 -6.488 1 98.31 183 GLU A O 1
ATOM 1424 N N . ALA A 1 184 ? 6.254 -16.984 -8.523 1 98.19 184 ALA A N 1
ATOM 1425 C CA . ALA A 1 184 ? 6.203 -18.438 -8.5 1 98.19 184 ALA A CA 1
ATOM 1426 C C . ALA A 1 184 ? 7.289 -19.047 -9.391 1 98.19 184 ALA A C 1
ATOM 1428 O O . ALA A 1 184 ? 7.773 -18.391 -10.312 1 98.19 184 ALA A O 1
ATOM 1429 N N . SER A 1 185 ? 7.633 -20.219 -9.078 1 97.12 185 SER A N 1
ATOM 1430 C CA . SER A 1 185 ? 8.617 -20.969 -9.852 1 97.12 185 SER A CA 1
ATOM 1431 C C . SER A 1 185 ? 8.086 -22.359 -10.211 1 97.12 185 SER A C 1
ATOM 1433 O O . SER A 1 185 ? 7.262 -22.922 -9.484 1 97.12 185 SER A O 1
ATOM 1435 N N . PRO A 1 186 ? 8.578 -22.859 -11.359 1 95.19 186 PRO A N 1
ATOM 1436 C CA . PRO A 1 186 ? 8.156 -24.234 -11.688 1 95.19 186 PRO A CA 1
ATOM 1437 C C . PRO A 1 186 ? 8.453 -25.219 -10.57 1 95.19 186 PRO A C 1
ATOM 1439 O O . PRO A 1 186 ? 9.508 -25.141 -9.93 1 95.19 186 PRO A O 1
ATOM 1442 N N . LYS A 1 187 ? 7.371 -26.016 -10.336 1 92.25 187 LYS A N 1
ATOM 1443 C CA . LYS A 1 187 ? 7.562 -27.047 -9.32 1 92.25 187 LYS A CA 1
ATOM 1444 C C . LYS A 1 187 ? 8.633 -28.047 -9.75 1 92.25 187 LYS A C 1
ATOM 1446 O O . LYS A 1 187 ? 8.625 -28.516 -10.883 1 92.25 187 LYS A O 1
ATOM 1451 N N . GLN A 1 188 ? 9.664 -28.078 -8.961 1 80.12 188 GLN A N 1
ATOM 1452 C CA . GLN A 1 188 ? 10.719 -29.047 -9.281 1 80.12 188 GLN A CA 1
ATOM 1453 C C . GLN A 1 188 ? 10.227 -30.469 -9.125 1 80.12 188 GLN A C 1
ATOM 1455 O O . GLN A 1 188 ? 9.391 -30.766 -8.258 1 80.12 188 GLN A O 1
ATOM 1460 N N . PRO A 1 189 ? 10.656 -31.344 -10.102 1 69 189 PRO A N 1
ATOM 1461 C CA . PRO A 1 189 ? 10.289 -32.75 -10.016 1 69 189 PRO A CA 1
ATOM 1462 C C . PRO A 1 189 ? 10.766 -33.406 -8.727 1 69 189 PRO A C 1
ATOM 1464 O O . PRO A 1 189 ? 11.75 -32.969 -8.133 1 69 189 PRO A O 1
ATOM 1467 N N . MET B 1 1 ? -8.867 76.25 -1.146 1 40.31 1 MET B N 1
ATOM 1468 C CA . MET B 1 1 ? -8.539 74.938 -1.765 1 40.31 1 MET B CA 1
ATOM 1469 C C . MET B 1 1 ? -8.297 73.875 -0.704 1 40.31 1 MET B C 1
ATOM 1471 O O . MET B 1 1 ? -7.242 73.812 -0.075 1 40.31 1 MET B O 1
ATOM 1475 N N . ARG B 1 2 ? -9.422 73.5 -0.027 1 54.78 2 ARG B N 1
ATOM 1476 C CA . ARG B 1 2 ? -9.398 72.5 1.041 1 54.78 2 ARG B CA 1
ATOM 1477 C C . ARG B 1 2 ? -8.883 71.125 0.528 1 54.78 2 ARG B C 1
ATOM 1479 O O . ARG B 1 2 ? -9.398 70.625 -0.456 1 54.78 2 ARG B O 1
ATOM 1486 N N . ALA B 1 3 ? -7.629 70.812 0.648 1 57.06 3 ALA B N 1
ATOM 1487 C CA . ALA B 1 3 ? -6.988 69.5 0.384 1 57.06 3 ALA B CA 1
ATOM 1488 C C . ALA B 1 3 ? -7.719 68.375 1.098 1 57.06 3 ALA B C 1
ATOM 1490 O O . ALA B 1 3 ? -7.816 68.375 2.326 1 57.06 3 ALA B O 1
ATOM 1491 N N . TRP B 1 4 ? -8.781 67.75 0.475 1 51.88 4 TRP B N 1
ATOM 1492 C CA . TRP B 1 4 ? -9.414 66.5 0.979 1 51.88 4 TRP B CA 1
ATOM 1493 C C . TRP B 1 4 ? -8.406 65.375 1.073 1 51.88 4 TRP B C 1
ATOM 1495 O O . TRP B 1 4 ? -7.801 65 0.071 1 51.88 4 TRP B O 1
ATOM 1505 N N . ILE B 1 5 ? -7.68 65.188 2.141 1 51.59 5 ILE B N 1
ATOM 1506 C CA . ILE B 1 5 ? -6.816 64 2.398 1 51.59 5 ILE B CA 1
ATOM 1507 C C . ILE B 1 5 ? -7.625 62.75 2.303 1 51.59 5 ILE B C 1
ATOM 1509 O O . ILE B 1 5 ? -8.562 62.531 3.08 1 51.59 5 ILE B O 1
ATOM 1513 N N . TRP B 1 6 ? -7.816 62.125 1.089 1 51.16 6 TRP B N 1
ATOM 1514 C CA . TRP B 1 6 ? -8.352 60.75 0.945 1 51.16 6 TRP B CA 1
ATOM 1515 C C . TRP B 1 6 ? -7.559 59.781 1.795 1 51.16 6 TRP B C 1
ATOM 1517 O O . TRP B 1 6 ? -6.336 59.688 1.669 1 51.16 6 TRP B O 1
ATOM 1527 N N . MET B 1 7 ? -7.996 59.531 3.014 1 49.47 7 MET B N 1
ATOM 1528 C CA . MET B 1 7 ? -7.445 58.469 3.855 1 49.47 7 MET B CA 1
ATOM 1529 C C . MET B 1 7 ? -7.484 57.125 3.137 1 49.47 7 MET B C 1
ATOM 1531 O O . MET B 1 7 ? -8.555 56.656 2.771 1 49.47 7 MET B O 1
ATOM 1535 N N . LEU B 1 8 ? -6.441 56.75 2.426 1 49.25 8 LEU B N 1
ATOM 1536 C CA . LEU B 1 8 ? -6.27 55.375 1.913 1 49.25 8 LEU B CA 1
ATOM 1537 C C . LEU B 1 8 ? -6.305 54.375 3.049 1 49.25 8 LEU B C 1
ATOM 1539 O O . LEU B 1 8 ? -5.445 54.375 3.932 1 49.25 8 LEU B O 1
ATOM 1543 N N . ALA B 1 9 ? -7.414 53.906 3.479 1 52.53 9 ALA B N 1
ATOM 1544 C CA . ALA B 1 9 ? -7.488 52.781 4.375 1 52.53 9 ALA B CA 1
ATOM 1545 C C . ALA B 1 9 ? -6.816 51.531 3.758 1 52.53 9 ALA B C 1
ATOM 1547 O O . ALA B 1 9 ? -7.289 51 2.75 1 52.53 9 ALA B O 1
ATOM 1548 N N . GLY B 1 10 ? -5.535 51.438 3.852 1 46.91 10 GLY B N 1
ATOM 1549 C CA . GLY B 1 10 ? -4.922 50.188 3.465 1 46.91 10 GLY B CA 1
ATOM 1550 C C . GLY B 1 10 ? -5.547 48.969 4.148 1 46.91 10 GLY B C 1
ATOM 1551 O O . GLY B 1 10 ? -5.633 48.938 5.379 1 46.91 10 GLY B O 1
ATOM 1552 N N . GLY B 1 11 ? -6.438 48.344 3.527 1 45.16 11 GLY B N 1
ATOM 1553 C CA . GLY B 1 11 ? -6.949 47.062 4.02 1 45.16 11 GLY B CA 1
ATOM 1554 C C . GLY B 1 11 ? -5.852 46.094 4.379 1 45.16 11 GLY B C 1
ATOM 1555 O O . GLY B 1 11 ? -5.023 45.719 3.535 1 45.16 11 GLY B O 1
ATOM 1556 N N . LEU B 1 12 ? -5.414 46.094 5.609 1 44.66 12 LEU B N 1
ATOM 1557 C CA . LEU B 1 12 ? -4.562 45.031 6.102 1 44.66 12 LEU B CA 1
ATOM 1558 C C . LEU B 1 12 ? -5.152 43.656 5.762 1 44.66 12 LEU B C 1
ATOM 1560 O O . LEU B 1 12 ? -6.211 43.281 6.277 1 44.66 12 LEU B O 1
ATOM 1564 N N . SER B 1 13 ? -4.945 43.219 4.562 1 45.31 13 SER B N 1
ATOM 1565 C CA . SER B 1 13 ? -5.18 41.781 4.328 1 45.31 13 SER B CA 1
ATOM 1566 C C . SER B 1 13 ? -4.523 40.938 5.41 1 45.31 13 SER B C 1
ATOM 1568 O O . SER B 1 13 ? -3.297 40.875 5.488 1 45.31 13 SER B O 1
ATOM 1570 N N . THR B 1 14 ? -4.992 40.875 6.555 1 44.62 14 THR B N 1
ATOM 1571 C CA . THR B 1 14 ? -4.484 39.906 7.504 1 44.62 14 THR B CA 1
ATOM 1572 C C . THR B 1 14 ? -4.27 38.531 6.824 1 44.62 14 THR B C 1
ATOM 1574 O O . THR B 1 14 ? -5.223 37.906 6.359 1 44.62 14 THR B O 1
ATOM 1577 N N . SER B 1 15 ? -3.281 38.438 6.055 1 50.78 15 SER B N 1
ATOM 1578 C CA . SER B 1 15 ? -2.918 37.094 5.629 1 50.78 15 SER B CA 1
ATOM 1579 C C . SER B 1 15 ? -3.156 36.062 6.742 1 50.78 15 SER B C 1
ATOM 1581 O O . SER B 1 15 ? -2.613 36.188 7.84 1 50.78 15 SER B O 1
ATOM 1583 N N . ALA B 1 16 ? -4.309 35.562 6.867 1 59.81 16 ALA B N 1
ATOM 1584 C CA . ALA B 1 16 ? -4.59 34.562 7.883 1 59.81 16 ALA B CA 1
ATOM 1585 C C . ALA B 1 16 ? -3.393 33.625 8.07 1 59.81 16 ALA B C 1
ATOM 1587 O O . ALA B 1 16 ? -2.918 33.031 7.113 1 59.81 16 ALA B O 1
ATOM 1588 N N . LEU B 1 17 ? -2.504 33.781 9.125 1 76.25 17 LEU B N 1
ATOM 1589 C CA . LEU B 1 17 ? -1.311 33.031 9.539 1 76.25 17 LEU B CA 1
ATOM 1590 C C . LEU B 1 17 ? -1.625 31.562 9.742 1 76.25 17 LEU B C 1
ATOM 1592 O O . LEU B 1 17 ? -2.75 31.203 10.102 1 76.25 17 LEU B O 1
ATOM 1596 N N . ALA B 1 18 ? -0.805 30.703 9.188 1 83.06 18 ALA B N 1
ATOM 1597 C CA . ALA B 1 18 ? -0.894 29.281 9.461 1 83.06 18 ALA B CA 1
ATOM 1598 C C . ALA B 1 18 ? -1.053 29.016 10.961 1 83.06 18 ALA B C 1
ATOM 1600 O O . ALA B 1 18 ? -0.451 29.719 11.781 1 83.06 18 ALA B O 1
ATOM 1601 N N . ALA B 1 19 ? -2.004 28.203 11.312 1 92.56 19 ALA B N 1
ATOM 1602 C CA . ALA B 1 19 ? -2.264 27.797 12.695 1 92.56 19 ALA B CA 1
ATOM 1603 C C . ALA B 1 19 ? -1.91 26.328 12.922 1 92.56 19 ALA B C 1
ATOM 1605 O O . ALA B 1 19 ? -1.843 25.547 11.969 1 92.56 19 ALA B O 1
ATOM 1606 N N . PRO B 1 20 ? -1.656 25.953 14.172 1 95.94 20 PRO B N 1
ATOM 1607 C CA . PRO B 1 20 ? -1.272 24.562 14.453 1 95.94 20 PRO B CA 1
ATOM 1608 C C . PRO B 1 20 ? -2.416 23.578 14.227 1 95.94 20 PRO B C 1
ATOM 1610 O O . PRO B 1 20 ? -3.562 23.875 14.586 1 95.94 20 PRO B O 1
ATOM 1613 N N . PHE B 1 21 ? -2.092 22.562 13.586 1 97.31 21 PHE B N 1
ATOM 1614 C CA . PHE B 1 21 ? -2.947 21.375 13.453 1 97.31 21 PHE B CA 1
ATOM 1615 C C . PHE B 1 21 ? -2.334 20.188 14.164 1 97.31 21 PHE B C 1
ATOM 1617 O O . PHE B 1 21 ? -1.112 20.016 14.172 1 97.31 21 PHE B O 1
ATOM 1624 N N . THR B 1 22 ? -3.148 19.328 14.719 1 96.56 22 THR B N 1
ATOM 1625 C CA . THR B 1 22 ? -2.709 18.078 15.328 1 96.56 22 THR B CA 1
ATOM 1626 C C . THR B 1 22 ? -2.896 16.906 14.359 1 96.56 22 THR B C 1
ATOM 1628 O O . THR B 1 22 ? -4.023 16.594 13.969 1 96.56 22 THR B O 1
ATOM 1631 N N . PRO B 1 23 ? -1.848 16.25 14.023 1 97.62 23 PRO B N 1
ATOM 1632 C CA . PRO B 1 23 ? -2.008 15.062 13.18 1 97.62 23 PRO B CA 1
ATOM 1633 C C . PRO B 1 23 ? -2.73 13.922 13.898 1 97.62 23 PRO B C 1
ATOM 1635 O O . PRO B 1 23 ? -2.471 13.672 15.078 1 97.62 23 PRO B O 1
ATOM 1638 N N . ASP B 1 24 ? -3.736 13.367 13.266 1 97.12 24 ASP B N 1
ATOM 1639 C CA . ASP B 1 24 ? -4.297 12.086 13.688 1 97.12 24 ASP B CA 1
ATOM 1640 C C . ASP B 1 24 ? -3.389 10.93 13.273 1 97.12 24 ASP B C 1
ATOM 1642 O O . ASP B 1 24 ? -3.449 10.461 12.133 1 97.12 24 ASP B O 1
ATOM 1646 N N . LEU B 1 25 ? -2.592 10.445 14.117 1 96.25 25 LEU B N 1
ATOM 1647 C CA . LEU B 1 25 ? -1.528 9.508 13.773 1 96.25 25 LEU B CA 1
ATOM 1648 C C . LEU B 1 25 ? -2.105 8.148 13.406 1 96.25 25 LEU B C 1
ATOM 1650 O O . LEU B 1 25 ? -1.443 7.348 12.742 1 96.25 25 LEU B O 1
ATOM 1654 N N . ALA B 1 26 ? -3.311 7.832 13.828 1 95.44 26 ALA B N 1
ATOM 1655 C CA . ALA B 1 26 ? -3.977 6.609 13.391 1 95.44 26 ALA B CA 1
ATOM 1656 C C . ALA B 1 26 ? -4.305 6.66 11.898 1 95.44 26 ALA B C 1
ATOM 1658 O O . ALA B 1 26 ? -4.336 5.625 11.227 1 95.44 26 ALA B O 1
ATOM 1659 N N . HIS B 1 27 ? -4.555 7.828 11.391 1 96.31 27 HIS B N 1
ATOM 1660 C CA . HIS B 1 27 ? -4.914 8.008 9.984 1 96.31 27 HIS B CA 1
ATOM 1661 C C . HIS B 1 27 ? -3.801 8.711 9.219 1 96.31 27 HIS B C 1
ATOM 1663 O O . HIS B 1 27 ? -4.066 9.43 8.25 1 96.31 27 HIS B O 1
ATOM 1669 N N . THR B 1 28 ? -2.633 8.664 9.734 1 98.06 28 THR B N 1
ATOM 1670 C CA . THR B 1 28 ? -1.396 9.07 9.078 1 98.06 28 THR B CA 1
ATOM 1671 C C . THR B 1 28 ? -0.488 7.863 8.844 1 98.06 28 THR B C 1
ATOM 1673 O O . THR B 1 28 ? -0.17 7.129 9.773 1 98.06 28 THR B O 1
ATOM 1676 N N . ALA B 1 29 ? -0.146 7.652 7.566 1 98.5 29 ALA B N 1
ATOM 1677 C CA . ALA B 1 29 ? 0.596 6.438 7.242 1 98.5 29 ALA B CA 1
ATOM 1678 C C . ALA B 1 29 ? 1.557 6.676 6.082 1 98.5 29 ALA B C 1
ATOM 1680 O O . ALA B 1 29 ? 1.331 7.559 5.25 1 98.5 29 ALA B O 1
ATOM 1681 N N . VAL B 1 30 ? 2.609 5.875 6.051 1 98.81 30 VAL B N 1
ATOM 1682 C CA . VAL B 1 30 ? 3.59 5.852 4.973 1 98.81 30 VAL B CA 1
ATOM 1683 C C . VAL B 1 30 ? 3.811 4.414 4.504 1 98.81 30 VAL B C 1
ATOM 1685 O O . VAL B 1 30 ? 4.242 3.561 5.281 1 98.81 30 VAL B O 1
ATOM 1688 N N . TYR B 1 31 ? 3.473 4.145 3.314 1 98.88 31 TYR B N 1
ATOM 1689 C CA . TYR B 1 31 ? 3.758 2.887 2.637 1 98.88 31 TYR B CA 1
ATOM 1690 C C . TYR B 1 31 ? 4.809 3.08 1.549 1 98.88 31 TYR B C 1
ATOM 1692 O O . TYR B 1 31 ? 4.887 4.148 0.936 1 98.88 31 TYR B O 1
ATOM 1700 N N . PHE B 1 32 ? 5.602 2.045 1.329 1 98.94 32 PHE B N 1
ATOM 1701 C CA . PHE B 1 32 ? 6.598 2.115 0.266 1 98.94 32 PHE B CA 1
ATOM 1702 C C . PHE B 1 32 ? 6.527 0.879 -0.622 1 98.94 32 PHE B C 1
ATOM 1704 O O . PHE B 1 32 ? 5.945 -0.137 -0.238 1 98.94 32 PHE B O 1
ATOM 1711 N N . GLY B 1 33 ? 7.035 1.001 -1.771 1 98.75 33 GLY B N 1
ATOM 1712 C CA . GLY B 1 33 ? 7.191 -0.095 -2.715 1 98.75 33 GLY B CA 1
ATOM 1713 C C . GLY B 1 33 ? 8.414 0.053 -3.605 1 98.75 33 GLY B C 1
ATOM 1714 O O . GLY B 1 33 ? 8.742 1.161 -4.031 1 98.75 33 GLY B O 1
ATOM 1715 N N . ALA B 1 34 ? 9.07 -1.028 -3.883 1 98.75 34 ALA B N 1
ATOM 1716 C CA . ALA B 1 34 ? 10.211 -1.096 -4.793 1 98.75 34 ALA B CA 1
ATOM 1717 C C . ALA B 1 34 ? 10.164 -2.369 -5.633 1 98.75 34 ALA B C 1
ATOM 1719 O O . ALA B 1 34 ? 9.664 -3.402 -5.184 1 98.75 34 ALA B O 1
ATOM 1720 N N . SER B 1 35 ? 10.719 -2.229 -6.789 1 98.19 35 SER B N 1
ATOM 1721 C CA . SER B 1 35 ? 10.734 -3.375 -7.691 1 98.19 35 SER B CA 1
ATOM 1722 C C . SER B 1 35 ? 11.656 -4.473 -7.176 1 98.19 35 SER B C 1
ATOM 1724 O O . SER B 1 35 ? 12.742 -4.195 -6.668 1 98.19 35 SER B O 1
ATOM 1726 N N . HIS B 1 36 ? 11.234 -5.715 -7.305 1 97.31 36 HIS B N 1
ATOM 1727 C CA . HIS B 1 36 ? 11.992 -6.91 -6.953 1 97.31 36 HIS B CA 1
ATOM 1728 C C . HIS B 1 36 ? 12.258 -7.77 -8.188 1 97.31 36 HIS B C 1
ATOM 1730 O O . HIS B 1 36 ? 11.375 -8.484 -8.656 1 97.31 36 HIS B O 1
ATOM 1736 N N . PHE B 1 37 ? 13.477 -7.684 -8.789 1 94.69 37 PHE B N 1
ATOM 1737 C CA . PHE B 1 37 ? 13.953 -8.43 -9.953 1 94.69 37 PHE B CA 1
ATOM 1738 C C . PHE B 1 37 ? 13.055 -8.18 -11.164 1 94.69 37 PHE B C 1
ATOM 1740 O O . PHE B 1 37 ? 12.844 -9.07 -11.984 1 94.69 37 PHE B O 1
ATOM 1747 N N . GLU B 1 38 ? 12.359 -7.082 -11.102 1 94.19 38 GLU B N 1
ATOM 1748 C CA . GLU B 1 38 ? 11.445 -6.695 -12.172 1 94.19 38 GLU B CA 1
ATOM 1749 C C . GLU B 1 38 ? 10.289 -7.688 -12.297 1 94.19 38 GLU B C 1
ATOM 1751 O O . GLU B 1 38 ? 9.695 -7.816 -13.367 1 94.19 38 GLU B O 1
ATOM 1756 N N . ARG B 1 39 ? 10.141 -8.438 -11.25 1 96.75 39 ARG B N 1
ATOM 1757 C CA . ARG B 1 39 ? 9.047 -9.406 -11.242 1 96.75 39 ARG B CA 1
ATOM 1758 C C . ARG B 1 39 ? 7.828 -8.852 -10.516 1 96.75 39 ARG B C 1
ATOM 1760 O O . ARG B 1 39 ? 6.719 -8.883 -11.047 1 96.75 39 ARG B O 1
ATOM 1767 N N . THR B 1 40 ? 8.07 -8.336 -9.328 1 98.19 40 THR B N 1
ATOM 1768 C CA . THR B 1 40 ? 6.98 -7.836 -8.5 1 98.19 40 THR B CA 1
ATOM 1769 C C . THR B 1 40 ? 7.398 -6.555 -7.781 1 98.19 40 THR B C 1
ATOM 1771 O O . THR B 1 40 ? 8.539 -6.109 -7.91 1 98.19 40 THR B O 1
ATOM 1774 N N . THR B 1 41 ? 6.488 -5.973 -7.148 1 98.5 41 THR B N 1
ATOM 1775 C CA . THR B 1 41 ? 6.734 -4.879 -6.215 1 98.5 41 THR B CA 1
ATOM 1776 C C . THR B 1 41 ? 6.754 -5.391 -4.777 1 98.5 41 THR B C 1
ATOM 1778 O O . THR B 1 41 ? 5.781 -5.984 -4.309 1 98.5 41 THR B O 1
ATOM 1781 N N . LEU B 1 42 ? 7.875 -5.211 -4.168 1 98 42 LEU B N 1
ATOM 1782 C CA . LEU B 1 42 ? 7.949 -5.41 -2.723 1 98 42 LEU B CA 1
ATOM 1783 C C . LEU B 1 42 ? 7.371 -4.215 -1.978 1 98 42 LEU B C 1
ATOM 1785 O O . LEU B 1 42 ? 7.691 -3.064 -2.293 1 98 42 LEU B O 1
ATOM 1789 N N . ARG B 1 43 ? 6.512 -4.5 -1.011 1 98.44 43 ARG B N 1
ATOM 1790 C CA . ARG B 1 43 ? 5.852 -3.4 -0.319 1 98.44 43 ARG B CA 1
ATOM 1791 C C . ARG B 1 43 ? 6.047 -3.506 1.19 1 98.44 43 ARG B C 1
ATOM 1793 O O . ARG B 1 43 ? 6.316 -4.59 1.713 1 98.44 43 ARG B O 1
ATOM 1800 N N . GLY B 1 44 ? 5.863 -2.412 1.831 1 98.69 44 GLY B N 1
ATOM 1801 C CA . GLY B 1 44 ? 5.863 -2.305 3.281 1 98.69 44 GLY B CA 1
ATOM 1802 C C . GLY B 1 44 ? 5.402 -0.948 3.779 1 98.69 44 GLY B C 1
ATOM 1803 O O . GLY B 1 44 ? 4.836 -0.161 3.02 1 98.69 44 GLY B O 1
ATOM 1804 N N . ARG B 1 45 ? 5.512 -0.792 5.078 1 98.88 45 ARG B N 1
ATOM 1805 C CA . ARG B 1 45 ? 5.152 0.462 5.73 1 98.88 45 ARG B CA 1
ATOM 1806 C C . ARG B 1 45 ? 6.082 0.759 6.902 1 98.88 45 ARG B C 1
ATOM 1808 O O . ARG B 1 45 ? 6.961 -0.044 7.223 1 98.88 45 ARG B O 1
ATOM 1815 N N . PHE B 1 46 ? 5.957 1.917 7.445 1 98.88 46 PHE B N 1
ATOM 1816 C CA . PHE B 1 46 ? 6.543 2.254 8.734 1 98.88 46 PHE B CA 1
ATOM 1817 C C . PHE B 1 46 ? 5.465 2.393 9.805 1 98.88 46 PHE B C 1
ATOM 1819 O O . PHE B 1 46 ? 4.426 3.012 9.562 1 98.88 46 PHE B O 1
ATOM 1826 N N . ASP B 1 47 ? 5.758 1.905 11.016 1 98.5 47 ASP B N 1
ATOM 1827 C CA . ASP B 1 47 ? 4.68 1.751 11.984 1 98.5 47 ASP B CA 1
ATOM 1828 C C . ASP B 1 47 ? 4.723 2.859 13.039 1 98.5 47 ASP B C 1
ATOM 1830 O O . ASP B 1 47 ? 3.77 3.035 13.797 1 98.5 47 ASP B O 1
ATOM 1834 N N . LYS B 1 48 ? 5.797 3.604 13.062 1 98.56 48 LYS B N 1
ATOM 1835 C CA . LYS B 1 48 ? 5.918 4.648 14.078 1 98.56 48 LYS B CA 1
ATOM 1836 C C . LYS B 1 48 ? 6.219 6 13.438 1 98.56 48 LYS B C 1
ATOM 1838 O O . LYS B 1 48 ? 7.336 6.238 12.977 1 98.56 48 LYS B O 1
ATOM 1843 N N . ILE B 1 49 ? 5.289 6.879 13.492 1 98.5 49 ILE B N 1
ATOM 1844 C CA . ILE B 1 49 ? 5.34 8.203 12.883 1 98.5 49 ILE B CA 1
ATOM 1845 C C . ILE B 1 49 ? 4.949 9.258 13.914 1 98.5 49 ILE B C 1
ATOM 1847 O O . ILE B 1 49 ? 4.098 9.016 14.773 1 98.5 49 ILE B O 1
ATOM 1851 N N . ASP B 1 50 ? 5.578 10.328 13.867 1 98.25 50 ASP B N 1
ATOM 1852 C CA . ASP B 1 50 ? 5.238 11.508 14.656 1 98.25 50 ASP B CA 1
ATOM 1853 C C . ASP B 1 50 ? 5.441 12.789 13.852 1 98.25 50 ASP B C 1
ATOM 1855 O O . ASP B 1 50 ? 6.129 12.781 12.828 1 98.25 50 ASP B O 1
ATOM 1859 N N . GLY B 1 51 ? 4.699 13.875 14.336 1 97.38 51 GLY B N 1
ATOM 1860 C CA . GLY B 1 51 ? 4.938 15.117 13.617 1 97.38 51 GLY B CA 1
ATOM 1861 C C . GLY B 1 51 ? 3.975 16.219 14 1 97.38 51 GLY B C 1
ATOM 1862 O O . GLY B 1 51 ? 3.186 16.062 14.938 1 97.38 51 GLY B O 1
ATOM 1863 N N . ALA B 1 52 ? 4.215 17.312 13.273 1 97.12 52 ALA B N 1
ATOM 1864 C CA . ALA B 1 52 ? 3.406 18.516 13.469 1 97.12 52 ALA B CA 1
ATOM 1865 C C . ALA B 1 52 ? 3.141 19.219 12.133 1 97.12 52 ALA B C 1
ATOM 1867 O O . ALA B 1 52 ? 3.934 19.109 11.195 1 97.12 52 ALA B O 1
ATOM 1868 N N . ILE B 1 53 ? 2.047 19.938 12.18 1 97.94 53 ILE B N 1
ATOM 1869 C CA . ILE B 1 53 ? 1.633 20.656 10.977 1 97.94 53 ILE B CA 1
ATOM 1870 C C . ILE B 1 53 ? 1.15 22.047 11.359 1 97.94 53 ILE B C 1
ATOM 1872 O O . ILE B 1 53 ? 0.426 22.219 12.344 1 97.94 53 ILE B O 1
ATOM 1876 N N . ASP B 1 54 ? 1.565 23.016 10.648 1 97.62 54 ASP B N 1
ATOM 1877 C CA . ASP B 1 54 ? 0.929 24.328 10.578 1 97.62 54 ASP B CA 1
ATOM 1878 C C . ASP B 1 54 ? 0.235 24.516 9.227 1 97.62 54 ASP B C 1
ATOM 1880 O O . ASP B 1 54 ? 0.807 24.219 8.18 1 97.62 54 ASP B O 1
ATOM 1884 N N . PHE B 1 55 ? -1.023 25.047 9.352 1 97.56 55 PHE B N 1
ATOM 1885 C CA . PHE B 1 55 ? -1.784 25.109 8.109 1 97.56 55 PHE B CA 1
ATOM 1886 C C . PHE B 1 55 ? -2.777 26.266 8.133 1 97.56 55 PHE B C 1
ATOM 1888 O O . PHE B 1 55 ? -3.359 26.562 9.18 1 97.56 55 PHE B O 1
ATOM 1895 N N . ASN B 1 56 ? -2.846 26.891 7 1 96.19 56 ASN B N 1
ATOM 1896 C CA . ASN B 1 56 ? -3.857 27.906 6.73 1 96.19 56 ASN B CA 1
ATOM 1897 C C . ASN B 1 56 ? -4.816 27.469 5.629 1 96.19 56 ASN B C 1
ATOM 1899 O O . ASN B 1 56 ? -4.461 27.469 4.449 1 96.19 56 ASN B O 1
ATOM 1903 N N . GLU B 1 57 ? -6.008 27.156 5.957 1 95.19 57 GLU B N 1
ATOM 1904 C CA . GLU B 1 57 ? -6.98 26.609 5.02 1 95.19 57 GLU B CA 1
ATOM 1905 C C . GLU B 1 57 ? -7.387 27.641 3.977 1 95.19 57 GLU B C 1
ATOM 1907 O O . GLU B 1 57 ? -7.762 27.281 2.857 1 95.19 57 GLU B O 1
ATOM 1912 N N . ALA B 1 58 ? -7.289 28.859 4.281 1 94 58 ALA B N 1
ATOM 1913 C CA . ALA B 1 58 ? -7.773 29.922 3.408 1 94 58 ALA B CA 1
ATOM 1914 C C . ALA B 1 58 ? -6.949 29.984 2.123 1 94 58 ALA B C 1
ATOM 1916 O O . ALA B 1 58 ? -7.484 30.297 1.055 1 94 58 ALA B O 1
ATOM 1917 N N . ASP B 1 59 ? -5.684 29.703 2.287 1 94.19 59 ASP B N 1
ATOM 1918 C CA . ASP B 1 59 ? -4.852 29.844 1.096 1 94.19 59 ASP B CA 1
ATOM 1919 C C . ASP B 1 59 ? -4.047 28.578 0.84 1 94.19 59 ASP B C 1
ATOM 1921 O O . ASP B 1 59 ? -3.199 28.531 -0.053 1 94.19 59 ASP B O 1
ATOM 1925 N N . ASN B 1 60 ? -4.238 27.516 1.621 1 96.31 60 ASN B N 1
ATOM 1926 C CA . ASN B 1 60 ? -3.594 26.219 1.49 1 96.31 60 ASN B CA 1
ATOM 1927 C C . ASN B 1 60 ? -2.082 26.312 1.671 1 96.31 60 ASN B C 1
ATOM 1929 O O . ASN B 1 60 ? -1.323 25.609 1.003 1 96.31 60 ASN B O 1
ATOM 1933 N N . GLN B 1 61 ? -1.696 27.25 2.516 1 96.75 61 GLN B N 1
ATOM 1934 C CA . GLN B 1 61 ? -0.276 27.375 2.826 1 96.75 61 GLN B CA 1
ATOM 1935 C C . GLN B 1 61 ? 0.036 26.812 4.211 1 96.75 61 GLN B C 1
ATOM 1937 O O . GLN B 1 61 ? -0.866 26.641 5.031 1 96.75 61 GLN B O 1
ATOM 1942 N N . GLY B 1 62 ? 1.376 26.484 4.387 1 96.38 62 GLY B N 1
ATOM 1943 C CA . GLY B 1 62 ? 1.757 25.922 5.68 1 96.38 62 GLY B CA 1
ATOM 1944 C C . GLY B 1 62 ? 3.127 25.266 5.668 1 96.38 62 GLY B C 1
ATOM 1945 O O . GLY B 1 62 ? 4.012 25.688 4.914 1 96.38 62 GLY B O 1
ATOM 1946 N N . GLY B 1 63 ? 3.242 24.391 6.688 1 97.75 63 GLY B N 1
ATOM 1947 C CA . GLY B 1 63 ? 4.457 23.609 6.883 1 97.75 63 GLY B CA 1
ATOM 1948 C C . GLY B 1 63 ? 4.266 22.422 7.797 1 97.75 63 GLY B C 1
ATOM 1949 O O . GLY B 1 63 ? 3.219 22.281 8.438 1 97.75 63 GLY B O 1
ATOM 1950 N N . PHE B 1 64 ? 5.234 21.531 7.695 1 98.56 64 PHE B N 1
ATOM 1951 C CA . PHE B 1 64 ? 5.18 20.375 8.594 1 98.56 64 PHE B CA 1
ATOM 1952 C C . PHE B 1 64 ? 6.582 19.875 8.914 1 98.56 64 PHE B C 1
ATOM 1954 O O . PHE B 1 64 ? 7.551 20.266 8.258 1 98.56 64 PHE B O 1
ATOM 1961 N N . ASP B 1 65 ? 6.648 19.172 9.992 1 98.75 65 ASP B N 1
ATOM 1962 C CA . ASP B 1 65 ? 7.824 18.438 10.438 1 98.75 65 ASP B CA 1
ATOM 1963 C C . ASP B 1 65 ? 7.441 17.047 10.961 1 98.75 65 ASP B C 1
ATOM 1965 O O . ASP B 1 65 ? 6.891 16.922 12.055 1 98.75 65 ASP B O 1
ATOM 1969 N N . PHE B 1 66 ? 7.695 16.016 10.125 1 98.88 66 PHE B N 1
ATOM 1970 C CA . PHE B 1 66 ? 7.355 14.648 10.5 1 98.88 66 PHE B CA 1
ATOM 1971 C C . PHE B 1 66 ? 8.617 13.812 10.695 1 98.88 66 PHE B C 1
ATOM 1973 O O . PHE B 1 66 ? 9.617 14.023 10.016 1 98.88 66 PHE B O 1
ATOM 1980 N N . THR B 1 67 ? 8.523 12.883 11.617 1 98.88 67 THR B N 1
ATOM 1981 C CA . THR B 1 67 ? 9.586 11.914 11.836 1 98.88 67 THR B CA 1
ATOM 1982 C C . THR B 1 67 ? 9.031 10.492 11.812 1 98.88 67 THR B C 1
ATOM 1984 O O . THR B 1 67 ? 7.867 10.266 12.156 1 98.88 67 THR B O 1
ATOM 1987 N N . ILE B 1 68 ? 9.875 9.602 11.391 1 98.88 68 ILE B N 1
ATOM 1988 C CA . ILE B 1 68 ? 9.617 8.172 11.383 1 98.88 68 ILE B CA 1
ATOM 1989 C C . ILE B 1 68 ? 10.742 7.434 12.102 1 98.88 68 ILE B C 1
ATOM 1991 O O . ILE B 1 68 ? 11.922 7.758 11.914 1 98.88 68 ILE B O 1
ATOM 1995 N N . ASP B 1 69 ? 10.375 6.512 12.938 1 98.94 69 ASP B N 1
ATOM 1996 C CA . ASP B 1 69 ? 11.352 5.562 13.469 1 98.94 69 ASP B CA 1
ATOM 1997 C C . ASP B 1 69 ? 11.797 4.574 12.391 1 98.94 69 ASP B C 1
ATOM 1999 O O . ASP B 1 69 ? 11.016 3.719 11.961 1 98.94 69 ASP B O 1
ATOM 2003 N N . ALA B 1 70 ? 13.016 4.676 12.023 1 98.94 70 ALA B N 1
ATOM 2004 C CA . ALA B 1 70 ? 13.508 3.855 10.922 1 98.94 70 ALA B CA 1
ATOM 2005 C C . ALA B 1 70 ? 13.375 2.369 11.234 1 98.94 70 ALA B C 1
ATOM 2007 O O . ALA B 1 70 ? 13.164 1.551 10.336 1 98.94 70 ALA B O 1
ATOM 2008 N N . ALA B 1 71 ? 13.445 2.02 12.484 1 98.88 71 ALA B N 1
ATOM 2009 C CA . ALA B 1 71 ? 13.398 0.622 12.898 1 98.88 71 ALA B CA 1
ATOM 2010 C C . ALA B 1 71 ? 11.969 0.096 12.891 1 98.88 71 ALA B C 1
ATOM 2012 O O . ALA B 1 71 ? 11.734 -1.094 13.117 1 98.88 71 ALA B O 1
ATOM 2013 N N . SER B 1 72 ? 11.031 0.941 12.57 1 98.81 72 SER B N 1
ATOM 2014 C CA . SER B 1 72 ? 9.633 0.517 12.594 1 98.81 72 SER B CA 1
ATOM 2015 C C . SER B 1 72 ? 9.195 -0.02 11.234 1 98.81 72 SER B C 1
ATOM 2017 O O . SER B 1 72 ? 8 -0.204 11 1 98.81 72 SER B O 1
ATOM 2019 N N . ILE B 1 73 ? 10.125 -0.187 10.328 1 98.88 73 ILE B N 1
ATOM 2020 C CA . ILE B 1 73 ? 9.812 -0.746 9.016 1 98.88 73 ILE B CA 1
ATOM 2021 C C . ILE B 1 73 ? 9.156 -2.115 9.18 1 98.88 73 ILE B C 1
ATOM 2023 O O . ILE B 1 73 ? 9.562 -2.906 10.031 1 98.88 73 ILE B O 1
ATOM 2027 N N . ASN B 1 74 ? 8.117 -2.348 8.406 1 98.81 74 ASN B N 1
ATOM 2028 C CA . ASN B 1 74 ? 7.316 -3.564 8.492 1 98.81 74 ASN B CA 1
ATOM 2029 C C . ASN B 1 74 ? 6.875 -4.039 7.109 1 98.81 74 ASN B C 1
ATOM 2031 O O . ASN B 1 74 ? 6.027 -3.41 6.473 1 98.81 74 ASN B O 1
ATOM 2035 N N . THR B 1 75 ? 7.449 -5.141 6.586 1 98.38 75 THR B N 1
ATOM 2036 C CA . THR B 1 75 ? 7.137 -5.715 5.281 1 98.38 75 THR B CA 1
ATOM 2037 C C . THR B 1 75 ? 6.324 -6.996 5.438 1 98.38 75 THR B C 1
ATOM 2039 O O . THR B 1 75 ? 6.098 -7.715 4.461 1 98.38 75 THR B O 1
ATOM 2042 N N . ARG B 1 76 ? 5.906 -7.309 6.645 1 97.38 76 ARG B N 1
ATOM 2043 C CA . ARG B 1 76 ? 5.27 -8.57 7.012 1 97.38 76 ARG B CA 1
ATOM 2044 C C . ARG B 1 76 ? 6.301 -9.68 7.184 1 97.38 76 ARG B C 1
ATOM 2046 O O . ARG B 1 76 ? 6.027 -10.695 7.816 1 97.38 76 ARG B O 1
ATOM 2053 N N . LEU B 1 77 ? 7.492 -9.602 6.625 1 98.06 77 LEU B N 1
ATOM 2054 C CA . LEU B 1 77 ? 8.547 -10.609 6.648 1 98.06 77 LEU B CA 1
ATOM 2055 C C . LEU B 1 77 ? 9.633 -10.242 7.652 1 98.06 77 LEU B C 1
ATOM 2057 O O . LEU B 1 77 ? 10.523 -9.453 7.344 1 98.06 77 LEU B O 1
ATOM 2061 N N . PRO B 1 78 ? 9.672 -10.883 8.82 1 97.81 78 PRO B N 1
ATOM 2062 C CA . PRO B 1 78 ? 10.617 -10.5 9.867 1 97.81 78 PRO B CA 1
ATOM 2063 C C . PRO B 1 78 ? 12.07 -10.562 9.398 1 97.81 78 PRO B C 1
ATOM 2065 O O . PRO B 1 78 ? 12.875 -9.695 9.742 1 97.81 78 PRO B O 1
ATOM 2068 N N . GLU B 1 79 ? 12.438 -11.578 8.664 1 97.62 79 GLU B N 1
ATOM 2069 C CA . GLU B 1 79 ? 13.812 -11.703 8.18 1 97.62 79 GLU B CA 1
ATOM 2070 C C . GLU B 1 79 ? 14.18 -10.539 7.266 1 97.62 79 GLU B C 1
ATOM 2072 O O . GLU B 1 79 ? 15.273 -9.977 7.371 1 97.62 79 GLU B O 1
ATOM 2077 N N . LEU B 1 80 ? 13.312 -10.258 6.367 1 98.06 80 LEU B N 1
ATOM 2078 C CA . LEU B 1 80 ? 13.547 -9.117 5.484 1 98.06 80 LEU B CA 1
ATOM 2079 C C . LEU B 1 80 ? 13.625 -7.82 6.281 1 98.06 80 LEU B C 1
ATOM 2081 O O . LEU B 1 80 ? 14.492 -6.98 6.027 1 98.06 80 LEU B O 1
ATOM 2085 N N . ASP B 1 81 ? 12.734 -7.684 7.223 1 98.75 81 ASP B N 1
ATOM 2086 C CA . ASP B 1 81 ? 12.781 -6.492 8.062 1 98.75 81 ASP B CA 1
ATOM 2087 C C . ASP B 1 81 ? 14.148 -6.348 8.734 1 98.75 81 ASP B C 1
ATOM 2089 O O . ASP B 1 81 ? 14.688 -5.246 8.82 1 98.75 81 ASP B O 1
ATOM 2093 N N . GLY B 1 82 ? 14.625 -7.484 9.234 1 98.75 82 GLY B N 1
ATOM 2094 C CA . GLY B 1 82 ? 15.953 -7.461 9.828 1 98.75 82 GLY B CA 1
ATOM 2095 C C . GLY B 1 82 ? 17.031 -6.961 8.875 1 98.75 82 GLY B C 1
ATOM 2096 O O . GLY B 1 82 ? 17.859 -6.129 9.242 1 98.75 82 GLY B O 1
ATOM 2097 N N . VAL B 1 83 ? 17.016 -7.391 7.672 1 98.38 83 VAL B N 1
ATOM 2098 C CA . VAL B 1 83 ? 17.969 -6.973 6.66 1 98.38 83 VAL B CA 1
ATOM 2099 C C . VAL B 1 83 ? 17.812 -5.48 6.371 1 98.38 83 VAL B C 1
ATOM 2101 O O . VAL B 1 83 ? 18.781 -4.734 6.332 1 98.38 83 VAL B O 1
ATOM 2104 N N . LEU B 1 84 ? 16.594 -5.008 6.258 1 98.75 84 LEU B N 1
ATOM 2105 C CA . LEU B 1 84 ? 16.312 -3.623 5.895 1 98.75 84 LEU B CA 1
ATOM 2106 C C . LEU B 1 84 ? 16.719 -2.67 7.012 1 98.75 84 LEU B C 1
ATOM 2108 O O . LEU B 1 84 ? 17.141 -1.541 6.75 1 98.75 84 LEU B O 1
ATOM 2112 N N . LYS B 1 85 ? 16.703 -3.096 8.234 1 98.88 85 LYS B N 1
ATOM 2113 C CA . LYS B 1 85 ? 17.094 -2.277 9.375 1 98.88 85 LYS B CA 1
ATOM 2114 C C . LYS B 1 85 ? 18.609 -2.223 9.531 1 98.88 85 LYS B C 1
ATOM 2116 O O . LYS B 1 85 ? 19.141 -1.354 10.227 1 98.88 85 LYS B O 1
ATOM 2121 N N . SER B 1 86 ? 19.266 -3.162 8.914 1 98.75 86 SER B N 1
ATOM 2122 C CA . SER B 1 86 ? 20.688 -3.326 9.117 1 98.75 86 SER B CA 1
ATOM 2123 C C . SER B 1 86 ? 21.484 -2.305 8.312 1 98.75 86 SER B C 1
ATOM 2125 O O . SER B 1 86 ? 20.906 -1.489 7.59 1 98.75 86 SER B O 1
ATOM 2127 N N . GLU B 1 87 ? 22.844 -2.396 8.359 1 98.38 87 GLU B N 1
ATOM 2128 C CA . GLU B 1 87 ? 23.766 -1.5 7.664 1 98.38 87 GLU B CA 1
ATOM 2129 C C . GLU B 1 87 ? 23.703 -1.707 6.156 1 98.38 87 GLU B C 1
ATOM 2131 O O . GLU B 1 87 ? 24.203 -0.883 5.387 1 98.38 87 GLU B O 1
ATOM 2136 N N . GLN B 1 88 ? 23.062 -2.746 5.742 1 97.69 88 GLN B N 1
ATOM 2137 C CA . GLN B 1 88 ? 22.953 -3.035 4.316 1 97.69 88 GLN B CA 1
ATOM 2138 C C . GLN B 1 88 ? 21.938 -2.123 3.641 1 97.69 88 GLN B C 1
ATOM 2140 O O . GLN B 1 88 ? 21.938 -1.979 2.416 1 97.69 88 GLN B O 1
ATOM 2145 N N . PHE B 1 89 ? 21.047 -1.523 4.434 1 98.5 89 PHE B N 1
ATOM 2146 C CA . PHE B 1 89 ? 20 -0.669 3.885 1 98.5 89 PHE B CA 1
ATOM 2147 C C . PHE B 1 89 ? 19.828 0.583 4.734 1 98.5 89 PHE B C 1
ATOM 2149 O O . PHE B 1 89 ? 20.672 1.48 4.711 1 98.5 89 PHE B O 1
ATOM 2156 N N . LEU B 1 90 ? 18.875 0.613 5.688 1 98.88 90 LEU B N 1
ATOM 2157 C CA . LEU B 1 90 ? 18.5 1.83 6.398 1 98.88 90 LEU B CA 1
ATOM 2158 C C . LEU B 1 90 ? 19.516 2.17 7.477 1 98.88 90 LEU B C 1
ATOM 2160 O O . LEU B 1 90 ? 19.609 3.318 7.914 1 98.88 90 LEU B O 1
ATOM 2164 N N . ASP B 1 91 ? 20.266 1.126 7.969 1 98.88 91 ASP B N 1
ATOM 2165 C CA . ASP B 1 91 ? 21.172 1.312 9.102 1 98.88 91 ASP B CA 1
ATOM 2166 C C . ASP B 1 91 ? 20.469 2.049 10.242 1 98.88 91 ASP B C 1
ATOM 2168 O O . ASP B 1 91 ? 20.969 3.059 10.734 1 98.88 91 ASP B O 1
ATOM 2172 N N . ALA B 1 92 ? 19.391 1.482 10.68 1 98.94 92 ALA B N 1
ATOM 2173 C CA . ALA B 1 92 ? 18.5 2.139 11.625 1 98.94 92 ALA B CA 1
ATOM 2174 C C . ALA B 1 92 ? 19.203 2.375 12.961 1 98.94 92 ALA B C 1
ATOM 2176 O O . ALA B 1 92 ? 18.828 3.273 13.719 1 98.94 92 ALA B O 1
ATOM 2177 N N . ALA B 1 93 ? 20.141 1.562 13.281 1 98.88 93 ALA B N 1
ATOM 2178 C CA . ALA B 1 93 ? 20.891 1.755 14.523 1 98.88 93 ALA B CA 1
ATOM 2179 C C . ALA B 1 93 ? 21.672 3.066 14.492 1 98.88 93 ALA B C 1
ATOM 2181 O O . ALA B 1 93 ? 21.688 3.811 15.469 1 98.88 93 ALA B O 1
ATOM 2182 N N . GLN B 1 94 ? 22.281 3.395 13.375 1 98.88 94 GLN B N 1
ATOM 2183 C CA . GLN B 1 94 ? 23.078 4.609 13.227 1 98.88 94 GLN B CA 1
ATOM 2184 C C . GLN B 1 94 ? 22.203 5.809 12.898 1 98.88 94 GLN B C 1
ATOM 2186 O O . GLN B 1 94 ? 22.469 6.926 13.336 1 98.88 94 GLN B O 1
ATOM 2191 N N . PHE B 1 95 ? 21.219 5.582 12.125 1 98.88 95 PHE B N 1
ATOM 2192 C CA . PHE B 1 95 ? 20.297 6.625 11.68 1 98.88 95 PHE B CA 1
ATOM 2193 C C . PHE B 1 95 ? 18.859 6.285 12.062 1 98.88 95 PHE B C 1
ATOM 2195 O O . PHE B 1 95 ? 18.047 5.969 11.203 1 98.88 95 PHE B O 1
ATOM 2202 N N . PRO B 1 96 ? 18.5 6.461 13.266 1 98.88 96 PRO B N 1
ATOM 2203 C CA . PRO B 1 96 ? 17.234 5.938 13.758 1 98.88 96 PRO B CA 1
ATOM 2204 C C . PRO B 1 96 ? 16.031 6.766 13.305 1 98.88 96 PRO B C 1
ATOM 2206 O O . PRO B 1 96 ? 14.898 6.301 13.367 1 98.88 96 PRO B O 1
ATOM 2209 N N . ILE B 1 97 ? 16.281 8.023 12.797 1 98.88 97 ILE B N 1
ATOM 2210 C CA . ILE B 1 97 ? 15.172 8.906 12.5 1 98.88 97 ILE B CA 1
ATOM 2211 C C . ILE B 1 97 ? 15.156 9.242 11.016 1 98.88 97 ILE B C 1
ATOM 2213 O O . ILE B 1 97 ? 16.172 9.656 10.453 1 98.88 97 ILE B O 1
ATOM 2217 N N . ILE B 1 98 ? 14.07 9.008 10.383 1 98.94 98 ILE B N 1
ATOM 2218 C CA . ILE B 1 98 ? 13.742 9.57 9.078 1 98.94 98 ILE B CA 1
ATOM 2219 C C . ILE B 1 98 ? 12.906 10.836 9.25 1 98.94 98 ILE B C 1
ATOM 2221 O O . ILE B 1 98 ? 11.953 10.859 10.031 1 98.94 98 ILE B O 1
ATOM 2225 N N . ARG B 1 99 ? 13.242 11.891 8.5 1 98.94 99 ARG B N 1
ATOM 2226 C CA . ARG B 1 99 ? 12.547 13.156 8.727 1 98.94 99 ARG B CA 1
ATOM 2227 C C . ARG B 1 99 ? 12.109 13.781 7.406 1 98.94 99 ARG B C 1
ATOM 2229 O O . ARG B 1 99 ? 12.875 13.797 6.438 1 98.94 99 ARG B O 1
ATOM 2236 N N . LEU B 1 100 ? 10.93 14.227 7.332 1 98.94 100 LEU B N 1
ATOM 2237 C CA . LEU B 1 100 ? 10.367 15 6.227 1 98.94 100 LEU B CA 1
ATOM 2238 C C . LEU B 1 100 ? 9.867 16.359 6.711 1 98.94 100 LEU B C 1
ATOM 2240 O O . LEU B 1 100 ? 8.992 16.422 7.574 1 98.94 100 LEU B O 1
ATOM 2244 N N . ARG B 1 101 ? 10.398 17.391 6.121 1 98.81 101 ARG B N 1
ATOM 2245 C CA . ARG B 1 101 ? 10.023 18.75 6.52 1 98.81 101 ARG B CA 1
ATOM 2246 C C . ARG B 1 101 ? 9.672 19.594 5.305 1 98.81 101 ARG B C 1
ATOM 2248 O O . ARG B 1 101 ? 10.289 19.469 4.246 1 98.81 101 ARG B O 1
ATOM 2255 N N . SER B 1 102 ? 8.727 20.438 5.527 1 98.38 102 SER B N 1
ATOM 2256 C CA . SER B 1 102 ? 8.375 21.375 4.469 1 98.38 102 SER B CA 1
ATOM 2257 C C . SER B 1 102 ? 7.875 22.703 5.047 1 98.38 102 SER B C 1
ATOM 2259 O O . SER B 1 102 ? 7.273 22.719 6.121 1 98.38 102 SER B O 1
ATOM 2261 N N . ASP B 1 103 ? 8.109 23.75 4.293 1 95.5 103 ASP B N 1
ATOM 2262 C CA . ASP B 1 103 ? 7.484 25.047 4.504 1 95.5 103 ASP B CA 1
ATOM 2263 C C . ASP B 1 103 ? 6.98 25.641 3.188 1 95.5 103 ASP B C 1
ATOM 2265 O O . ASP B 1 103 ? 6.75 26.844 3.086 1 95.5 103 ASP B O 1
ATOM 2269 N N . ARG B 1 104 ? 6.898 24.75 2.252 1 96 104 ARG B N 1
ATOM 2270 C CA . ARG B 1 104 ? 6.516 25.25 0.934 1 96 104 ARG B CA 1
ATOM 2271 C C . ARG B 1 104 ? 5.422 24.391 0.317 1 96 104 ARG B C 1
ATOM 2273 O O . ARG B 1 104 ? 5.703 23.312 -0.217 1 96 104 ARG B O 1
ATOM 2280 N N . PHE B 1 105 ? 4.238 24.906 0.252 1 98 105 PHE B N 1
ATOM 2281 C CA . PHE B 1 105 ? 3.092 24.281 -0.395 1 98 105 PHE B CA 1
ATOM 2282 C C . PHE B 1 105 ? 2.812 24.938 -1.745 1 98 105 PHE B C 1
ATOM 2284 O O . PHE B 1 105 ? 2.752 26.172 -1.848 1 98 105 PHE B O 1
ATOM 2291 N N . VAL B 1 106 ? 2.723 24.172 -2.742 1 98.5 106 VAL B N 1
ATOM 2292 C CA . VAL B 1 106 ? 2.477 24.656 -4.094 1 98.5 106 VAL B CA 1
ATOM 2293 C C . VAL B 1 106 ? 0.976 24.688 -4.371 1 98.5 106 VAL B C 1
ATOM 2295 O O . VAL B 1 106 ? 0.338 23.625 -4.438 1 98.5 106 VAL B O 1
ATOM 2298 N N . VAL B 1 107 ? 0.451 25.859 -4.578 1 97.88 107 VAL B N 1
ATOM 2299 C CA . VAL B 1 107 ? -0.98 26.062 -4.785 1 97.88 107 VAL B CA 1
ATOM 2300 C C . VAL B 1 107 ? -1.228 26.625 -6.18 1 97.88 107 VAL B C 1
ATOM 2302 O O . VAL B 1 107 ? -0.594 27.609 -6.582 1 97.88 107 VAL B O 1
ATOM 2305 N N . GLU B 1 108 ? -2.027 25.906 -6.926 1 97.81 108 GLU B N 1
ATOM 2306 C CA . GLU B 1 108 ? -2.461 26.344 -8.25 1 97.81 108 GLU B CA 1
ATOM 2307 C C . GLU B 1 108 ? -3.982 26.391 -8.344 1 97.81 108 GLU B C 1
ATOM 2309 O O . GLU B 1 108 ? -4.66 25.391 -8.078 1 97.81 108 GLU B O 1
ATOM 2314 N N . GLY B 1 109 ? -4.508 27.562 -8.82 1 96.56 109 GLY B N 1
ATOM 2315 C CA . GLY B 1 109 ? -5.949 27.703 -8.914 1 96.56 109 GLY B CA 1
ATOM 2316 C C . GLY B 1 109 ? -6.664 27.5 -7.594 1 96.56 109 GLY B C 1
ATOM 2317 O O . GLY B 1 109 ? -7.742 26.891 -7.555 1 96.56 109 GLY B O 1
ATOM 2318 N N . GLY B 1 110 ? -5.953 27.781 -6.535 1 95.44 110 GLY B N 1
ATOM 2319 C CA . GLY B 1 110 ? -6.543 27.672 -5.211 1 95.44 110 GLY B CA 1
ATOM 2320 C C . GLY B 1 110 ? -6.449 26.281 -4.629 1 95.44 110 GLY B C 1
ATOM 2321 O O . GLY B 1 110 ? -6.914 26.031 -3.514 1 95.44 110 GLY B O 1
ATOM 2322 N N . LYS B 1 111 ? -5.809 25.344 -5.348 1 96.94 111 LYS B N 1
ATOM 2323 C CA . LYS B 1 111 ? -5.707 23.969 -4.898 1 96.94 111 LYS B CA 1
ATOM 2324 C C . LYS B 1 111 ? -4.262 23.594 -4.57 1 96.94 111 LYS B C 1
ATOM 2326 O O . LYS B 1 111 ? -3.342 23.984 -5.293 1 96.94 111 LYS B O 1
ATOM 2331 N N . LEU B 1 112 ? -4.148 22.906 -3.496 1 98.06 112 LEU B N 1
ATOM 2332 C CA . LEU B 1 112 ? -2.842 22.328 -3.199 1 98.06 112 LEU B CA 1
ATOM 2333 C C . LEU B 1 112 ? -2.488 21.234 -4.203 1 98.06 112 LEU B C 1
ATOM 2335 O O . LEU B 1 112 ? -3.191 20.234 -4.301 1 98.06 112 LEU B O 1
ATOM 2339 N N . VAL B 1 113 ? -1.397 21.391 -4.895 1 98.5 113 VAL B N 1
ATOM 2340 C CA . VAL B 1 113 ? -1.133 20.438 -5.957 1 98.5 113 VAL B CA 1
ATOM 2341 C C . VAL B 1 113 ? 0.167 19.688 -5.668 1 98.5 113 VAL B C 1
ATOM 2343 O O . VAL B 1 113 ? 0.401 18.594 -6.207 1 98.5 113 VAL B O 1
ATOM 2346 N N . ALA B 1 114 ? 1.044 20.25 -4.879 1 98.88 114 ALA B N 1
ATOM 2347 C CA . ALA B 1 114 ? 2.311 19.625 -4.523 1 98.88 114 ALA B CA 1
ATOM 2348 C C . ALA B 1 114 ? 2.887 20.234 -3.246 1 98.88 114 ALA B C 1
ATOM 2350 O O . ALA B 1 114 ? 2.438 21.281 -2.795 1 98.88 114 ALA B O 1
ATOM 2351 N N . VAL B 1 115 ? 3.799 19.547 -2.664 1 98.81 115 VAL B N 1
ATOM 2352 C CA . VAL B 1 115 ? 4.574 20.031 -1.524 1 98.81 115 VAL B CA 1
ATOM 2353 C C . VAL B 1 115 ? 6.062 19.844 -1.799 1 98.81 115 VAL B C 1
ATOM 2355 O O . VAL B 1 115 ? 6.5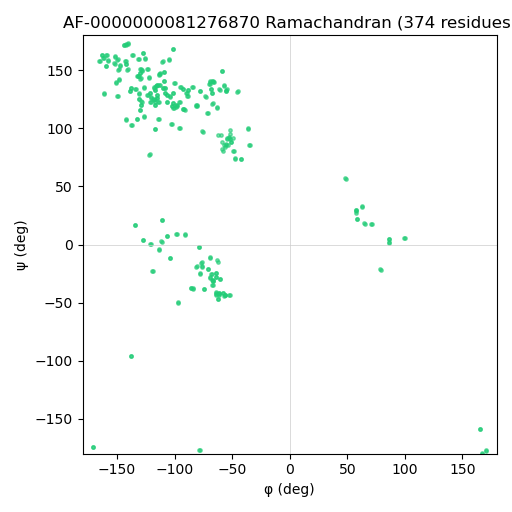16 18.75 -2.125 1 98.81 115 VAL B O 1
ATOM 2358 N N . GLU B 1 116 ? 6.781 20.891 -1.737 1 98.81 116 GLU B N 1
ATOM 2359 C CA . GLU B 1 116 ? 8.234 20.812 -1.771 1 98.81 116 GLU B CA 1
ATOM 2360 C C . GLU B 1 116 ? 8.812 20.641 -0.367 1 98.81 116 GLU B C 1
ATOM 2362 O O . GLU B 1 116 ? 8.461 21.391 0.543 1 98.81 116 GLU B O 1
ATOM 2367 N N . ALA B 1 117 ? 9.648 19.641 -0.204 1 98.88 117 ALA B N 1
ATOM 2368 C CA . ALA B 1 117 ? 10.109 19.266 1.132 1 98.88 117 ALA B CA 1
ATOM 2369 C C . ALA B 1 117 ? 11.578 18.844 1.104 1 98.88 117 ALA B C 1
ATOM 2371 O O . ALA B 1 117 ? 12.219 18.859 0.05 1 98.88 117 ALA B O 1
ATOM 2372 N N . ARG B 1 118 ? 12.125 18.656 2.279 1 98.94 118 ARG B N 1
ATOM 2373 C CA . ARG B 1 118 ? 13.43 18.031 2.49 1 98.94 118 ARG B CA 1
ATOM 2374 C C . ARG B 1 118 ? 13.297 16.719 3.242 1 98.94 118 ARG B C 1
ATOM 2376 O O . ARG B 1 118 ? 12.641 16.656 4.289 1 98.94 118 ARG B O 1
ATOM 2383 N N . LEU B 1 119 ? 13.844 15.68 2.656 1 98.94 119 LEU B N 1
ATOM 2384 C CA . LEU B 1 119 ? 13.852 14.352 3.27 1 98.94 119 LEU B CA 1
ATOM 2385 C C . LEU B 1 119 ? 15.242 13.992 3.777 1 98.94 119 LEU B C 1
ATOM 2387 O O . LEU B 1 119 ? 16.219 14.07 3.029 1 98.94 119 LEU B O 1
ATOM 2391 N N . THR B 1 120 ? 15.297 13.711 5.047 1 98.94 120 THR B N 1
ATOM 2392 C CA . THR B 1 120 ? 16.5 13.133 5.625 1 98.94 120 THR B CA 1
ATOM 2393 C C . THR B 1 120 ? 16.328 11.625 5.832 1 98.94 120 THR B C 1
ATOM 2395 O O . THR B 1 120 ? 15.406 11.195 6.523 1 98.94 120 THR B O 1
ATOM 2398 N N . LEU B 1 121 ? 17.172 10.859 5.25 1 98.88 121 LEU B N 1
ATOM 2399 C CA . LEU B 1 121 ? 17.141 9.398 5.211 1 98.88 121 LEU B CA 1
ATOM 2400 C C . LEU B 1 121 ? 18.562 8.844 5.125 1 98.88 121 LEU B C 1
ATOM 2402 O O . LEU B 1 121 ? 19.359 9.289 4.301 1 98.88 121 LEU B O 1
ATOM 2406 N N . HIS B 1 122 ? 18.828 7.914 6.059 1 98.62 122 HIS B N 1
ATOM 2407 C CA . HIS B 1 122 ? 20.141 7.281 6.059 1 98.62 122 HIS B CA 1
ATOM 2408 C C . HIS B 1 122 ? 21.266 8.32 6.18 1 98.62 122 HIS B C 1
ATOM 2410 O O . HIS B 1 122 ? 22.281 8.211 5.5 1 98.62 122 HIS B O 1
ATOM 2416 N N . GLY B 1 123 ? 20.984 9.422 6.836 1 98.44 123 GLY B N 1
ATOM 2417 C CA . GLY B 1 123 ? 21.969 10.445 7.148 1 98.44 123 GLY B CA 1
ATOM 2418 C C . GLY B 1 123 ? 22.141 11.453 6.035 1 98.44 123 GLY B C 1
ATOM 2419 O O . GLY B 1 123 ? 23 12.344 6.125 1 98.44 123 GLY B O 1
ATOM 2420 N N . VAL B 1 124 ? 21.406 11.383 5.039 1 98.88 124 VAL B N 1
ATOM 2421 C CA . VAL B 1 124 ? 21.5 12.273 3.887 1 98.88 124 VAL B CA 1
ATOM 2422 C C . VAL B 1 124 ? 20.203 13.07 3.74 1 98.88 124 VAL B C 1
ATOM 2424 O O . VAL B 1 124 ? 19.109 12.523 3.9 1 98.88 124 VAL B O 1
ATOM 2427 N N . THR B 1 125 ? 20.328 14.352 3.496 1 98.88 125 THR B N 1
ATOM 2428 C CA . THR B 1 125 ? 19.172 15.188 3.246 1 98.88 125 THR B CA 1
ATOM 2429 C C . THR B 1 125 ? 19.078 15.57 1.772 1 98.88 125 THR B C 1
ATOM 2431 O O . THR B 1 125 ? 20.078 15.992 1.178 1 98.88 125 THR B O 1
ATOM 2434 N N . GLN B 1 126 ? 17.953 15.375 1.153 1 98.81 126 GLN B N 1
ATOM 2435 C CA . GLN B 1 126 ? 17.703 15.719 -0.242 1 98.81 126 GLN B CA 1
ATOM 2436 C C . GLN B 1 126 ? 16.375 16.469 -0.391 1 98.81 126 GLN B C 1
ATOM 2438 O O . GLN B 1 126 ? 15.43 16.203 0.345 1 98.81 126 GLN B O 1
ATOM 2443 N N . PRO B 1 127 ? 16.328 17.453 -1.357 1 98.81 127 PRO B N 1
ATOM 2444 C CA . PRO B 1 127 ? 15.016 17.984 -1.707 1 98.81 127 PRO B CA 1
ATOM 2445 C C . PRO B 1 127 ? 14.117 16.953 -2.398 1 98.81 127 PRO B C 1
ATOM 2447 O O . PRO B 1 127 ? 14.602 16.141 -3.186 1 98.81 127 PRO B O 1
ATOM 2450 N N . VAL B 1 128 ? 12.867 17.016 -2.016 1 98.88 128 VAL B N 1
ATOM 2451 C CA . VAL B 1 128 ? 11.883 16.141 -2.652 1 98.88 128 VAL B CA 1
ATOM 2452 C C . VAL B 1 128 ? 10.609 16.922 -2.961 1 98.88 128 VAL B C 1
ATOM 2454 O O . VAL B 1 128 ? 10.438 18.047 -2.479 1 98.88 128 VAL B O 1
ATOM 2457 N N . ARG B 1 129 ? 9.82 16.375 -3.811 1 98.88 129 ARG B N 1
ATOM 2458 C CA . ARG B 1 129 ? 8.516 16.922 -4.148 1 98.88 129 ARG B CA 1
ATOM 2459 C C . ARG B 1 129 ? 7.422 15.867 -4.039 1 98.88 129 ARG B C 1
ATOM 2461 O O . ARG B 1 129 ? 7.5 14.82 -4.676 1 98.88 129 ARG B O 1
ATOM 2468 N N . LEU B 1 130 ? 6.496 16.125 -3.199 1 98.88 130 LEU B N 1
ATOM 2469 C CA . LEU B 1 130 ? 5.316 15.281 -3.084 1 98.88 130 LEU B CA 1
ATOM 2470 C C . LEU B 1 130 ? 4.211 15.75 -4.02 1 98.88 130 LEU B C 1
ATOM 2472 O O . LEU B 1 130 ? 3.873 16.938 -4.043 1 98.88 130 LEU B O 1
ATOM 2476 N N . ASP B 1 131 ? 3.641 14.867 -4.793 1 98.88 131 ASP B N 1
ATOM 2477 C CA . ASP B 1 131 ? 2.455 15.164 -5.59 1 98.88 131 ASP B CA 1
ATOM 2478 C C . ASP B 1 131 ? 1.178 14.898 -4.797 1 98.88 131 ASP B C 1
ATOM 2480 O O . ASP B 1 131 ? 1.038 13.844 -4.172 1 98.88 131 ASP B O 1
ATOM 2484 N N . VAL B 1 132 ? 0.266 15.844 -4.848 1 98.81 132 VAL B N 1
ATOM 2485 C CA . VAL B 1 132 ? -1.012 15.672 -4.168 1 98.81 132 VAL B CA 1
ATOM 2486 C C . VAL B 1 132 ? -1.949 14.828 -5.027 1 98.81 132 VAL B C 1
ATOM 2488 O O . VAL B 1 132 ? -2.26 15.203 -6.164 1 98.81 132 VAL B O 1
ATOM 2491 N N . ARG B 1 133 ? -2.357 13.695 -4.488 1 98.62 133 ARG B N 1
ATOM 2492 C CA . ARG B 1 133 ? -3.357 12.883 -5.176 1 98.62 133 ARG B CA 1
ATOM 2493 C C . ARG B 1 133 ? -4.77 13.352 -4.832 1 98.62 133 ARG B C 1
ATOM 2495 O O . ARG B 1 133 ? -5.652 13.352 -5.691 1 98.62 133 ARG B O 1
ATOM 2502 N N . ARG B 1 134 ? -4.898 13.727 -3.625 1 98.06 134 ARG B N 1
ATOM 2503 C CA . ARG B 1 134 ? -6.109 14.375 -3.137 1 98.06 134 ARG B CA 1
ATOM 2504 C C . ARG B 1 134 ? -5.84 15.148 -1.854 1 98.06 134 ARG B C 1
ATOM 2506 O O . ARG B 1 134 ? -4.906 14.828 -1.113 1 98.06 134 ARG B O 1
ATOM 2513 N N . PHE B 1 135 ? -6.633 16.125 -1.659 1 98.31 135 PHE B N 1
ATOM 2514 C CA . PHE B 1 135 ? -6.582 16.938 -0.445 1 98.31 135 PHE B CA 1
ATOM 2515 C C . PHE B 1 135 ? -7.879 17.703 -0.254 1 98.31 135 PHE B C 1
ATOM 2517 O O . PHE B 1 135 ? -8.367 18.344 -1.186 1 98.31 135 PHE B O 1
ATOM 2524 N N . ASN B 1 136 ? -8.391 17.594 0.898 1 96.31 136 ASN B N 1
ATOM 2525 C CA . ASN B 1 136 ? -9.578 18.391 1.207 1 96.31 136 ASN B CA 1
ATOM 2526 C C . ASN B 1 136 ? -9.75 18.578 2.713 1 96.31 136 ASN B C 1
ATOM 2528 O O . ASN B 1 136 ? -9.141 17.844 3.504 1 96.31 136 ASN B O 1
ATOM 2532 N N . CYS B 1 137 ? -10.5 19.625 3.055 1 97 137 CYS B N 1
ATOM 2533 C CA . CYS B 1 137 ? -10.875 19.906 4.434 1 97 137 CYS B CA 1
ATOM 2534 C C . CYS B 1 137 ? -12.391 20 4.578 1 97 137 CYS B C 1
ATOM 2536 O O . CYS B 1 137 ? -13.086 20.359 3.629 1 97 137 CYS B O 1
ATOM 2538 N N . GLY B 1 138 ? -12.852 19.656 5.754 1 95.94 138 GLY B N 1
ATOM 2539 C CA . GLY B 1 138 ? -14.266 19.812 6.047 1 95.94 138 GLY B CA 1
ATOM 2540 C C . GLY B 1 138 ? -14.688 19.094 7.316 1 95.94 138 GLY B C 1
ATOM 2541 O O . GLY B 1 138 ? -13.859 18.484 8 1 95.94 138 GLY B O 1
ATOM 2542 N N . ASP B 1 139 ? -15.93 19.219 7.574 1 95.44 139 ASP B N 1
ATOM 2543 C CA . ASP B 1 139 ? -16.469 18.609 8.781 1 95.44 139 ASP B CA 1
ATOM 2544 C C . ASP B 1 139 ? -16.828 17.141 8.531 1 95.44 139 ASP B C 1
ATOM 2546 O O . ASP B 1 139 ? -17.359 16.797 7.469 1 95.44 139 ASP B O 1
ATOM 2550 N N . ILE B 1 140 ? -16.438 16.281 9.516 1 92.25 140 ILE B N 1
ATOM 2551 C CA . ILE B 1 140 ? -16.875 14.898 9.492 1 92.25 140 ILE B CA 1
ATOM 2552 C C . ILE B 1 140 ? -17.781 14.617 10.695 1 92.25 140 ILE B C 1
ATOM 2554 O O . ILE B 1 140 ? -17.547 15.141 11.781 1 92.25 140 ILE B O 1
ATOM 2558 N N . LYS B 1 141 ? -18.781 13.93 10.383 1 88.25 141 LYS B N 1
ATOM 2559 C CA . LYS B 1 141 ? -19.75 13.602 11.43 1 88.25 141 LYS B CA 1
ATOM 2560 C C . LYS B 1 141 ? -19.422 12.258 12.078 1 88.25 141 LYS B C 1
ATOM 2562 O O . LYS B 1 141 ? -19.359 11.227 11.391 1 88.25 141 LYS B O 1
ATOM 2567 N N . LEU B 1 142 ? -19.109 12.25 13.328 1 84.38 142 LEU B N 1
ATOM 2568 C CA . LEU B 1 142 ? -18.922 11.055 14.133 1 84.38 142 LEU B CA 1
ATOM 2569 C C . LEU B 1 142 ? -20.141 10.781 15 1 84.38 142 LEU B C 1
ATOM 2571 O O . LEU B 1 142 ? -21.125 11.523 14.938 1 84.38 142 LEU B O 1
ATOM 2575 N N . ILE B 1 143 ? -20.234 9.656 15.586 1 78.31 143 ILE B N 1
ATOM 2576 C CA . ILE B 1 143 ? -21.391 9.266 16.375 1 78.31 143 ILE B CA 1
ATOM 2577 C C . ILE B 1 143 ? -21.703 10.344 17.406 1 78.31 143 ILE B C 1
ATOM 2579 O O . ILE B 1 143 ? -22.859 10.766 17.547 1 78.31 143 ILE B O 1
ATOM 2583 N N . ALA B 1 144 ? -20.656 10.852 18.062 1 83.44 144 ALA B N 1
ATOM 2584 C CA . ALA B 1 144 ? -20.938 11.711 19.203 1 83.44 144 ALA B CA 1
ATOM 2585 C C . ALA B 1 144 ? -20.5 13.148 18.922 1 83.44 144 ALA B C 1
ATOM 2587 O O . ALA B 1 144 ? -20.656 14.031 19.766 1 83.44 144 ALA B O 1
ATOM 2588 N N . ALA B 1 145 ? -19.875 13.367 17.766 1 86.62 145 ALA B N 1
ATOM 2589 C CA . ALA B 1 145 ? -19.344 14.711 17.547 1 86.62 145 ALA B CA 1
ATOM 2590 C C . ALA B 1 145 ? -19.078 14.977 16.078 1 86.62 145 ALA B C 1
ATOM 2592 O O . ALA B 1 145 ? -19.125 14.055 15.258 1 86.62 145 ALA B O 1
ATOM 2593 N N . THR B 1 146 ? -19 16.266 15.781 1 91.75 146 THR B N 1
ATOM 2594 C CA . THR B 1 146 ? -18.484 16.703 14.492 1 91.75 146 THR B CA 1
ATOM 2595 C C . THR B 1 146 ? -17.047 17.188 14.617 1 91.75 146 THR B C 1
ATOM 2597 O O . THR B 1 146 ? -16.703 17.922 15.555 1 91.75 146 THR B O 1
ATOM 2600 N N . LEU B 1 147 ? -16.234 16.672 13.75 1 93.69 147 LEU B N 1
ATOM 2601 C CA . LEU B 1 147 ? -14.828 17.078 13.766 1 93.69 147 LEU B CA 1
ATOM 2602 C C . LEU B 1 147 ? -14.422 17.688 12.422 1 93.69 147 LEU B C 1
ATOM 2604 O O . LEU B 1 147 ? -14.773 17.156 11.367 1 93.69 147 LEU B O 1
ATOM 2608 N N . HIS B 1 148 ? -13.773 18.891 12.523 1 96.12 148 HIS B N 1
ATOM 2609 C CA . HIS B 1 148 ? -13.188 19.469 11.32 1 96.12 148 HIS B CA 1
ATOM 2610 C C . HIS B 1 148 ? -11.836 18.828 11 1 96.12 148 HIS B C 1
ATOM 2612 O O . HIS B 1 148 ? -10.922 18.859 11.828 1 96.12 148 HIS B O 1
ATOM 2618 N N . VAL B 1 149 ? -11.719 18.219 9.828 1 97.5 149 VAL B N 1
ATOM 2619 C CA . VAL B 1 149 ? -10.531 17.438 9.477 1 97.5 149 VAL B CA 1
ATOM 2620 C C . VAL B 1 149 ? -10.023 17.859 8.102 1 97.5 149 VAL B C 1
ATOM 2622 O O . VAL B 1 149 ? -10.812 18.016 7.164 1 97.5 149 VAL B O 1
ATOM 2625 N N . CYS B 1 150 ? -8.773 18.141 8.008 1 98.06 150 CYS B N 1
ATOM 2626 C CA . CYS B 1 150 ? -8.086 18.188 6.723 1 98.06 150 CYS B CA 1
ATOM 2627 C C . CYS B 1 150 ? -7.301 16.906 6.477 1 98.06 150 CYS B C 1
ATOM 2629 O O . CYS B 1 150 ? -6.664 16.375 7.387 1 98.06 150 CYS B O 1
ATOM 2631 N N . GLY B 1 151 ? -7.355 16.422 5.258 1 98.25 151 GLY B N 1
ATOM 2632 C CA . GLY B 1 151 ? -6.633 15.211 4.93 1 98.25 151 GLY B CA 1
ATOM 2633 C C . GLY B 1 151 ? -6.219 15.141 3.471 1 98.25 151 GLY B C 1
ATOM 2634 O O . GLY B 1 151 ? -6.766 15.852 2.627 1 98.25 151 GLY B O 1
ATOM 2635 N N . GLY B 1 152 ? -5.27 14.281 3.211 1 98.56 152 GLY B N 1
ATOM 2636 C CA . GLY B 1 152 ? -4.777 14.125 1.852 1 98.56 152 GLY B CA 1
ATOM 2637 C C . GLY B 1 152 ? -3.945 12.867 1.664 1 98.56 152 GLY B C 1
ATOM 2638 O O . GLY B 1 152 ? -3.486 12.266 2.641 1 98.56 152 GLY B O 1
ATOM 2639 N N . ASP B 1 153 ? -3.877 12.461 0.421 1 98.88 153 ASP B N 1
ATOM 2640 C CA . ASP B 1 153 ? -2.957 11.438 -0.073 1 98.88 153 ASP B CA 1
ATOM 2641 C C . ASP B 1 153 ? -1.882 12.055 -0.965 1 98.88 153 ASP B C 1
ATOM 2643 O O . ASP B 1 153 ? -2.184 12.883 -1.824 1 98.88 153 ASP B O 1
ATOM 2647 N N . PHE B 1 154 ? -0.687 11.641 -0.714 1 98.94 154 PHE B N 1
ATOM 2648 C CA . PHE B 1 154 ? 0.47 12.172 -1.424 1 98.94 154 PHE B CA 1
ATOM 2649 C C . PHE B 1 154 ? 1.343 11.047 -1.962 1 98.94 154 PHE B C 1
ATOM 2651 O O . PHE B 1 154 ? 1.428 9.977 -1.354 1 98.94 154 PHE B O 1
ATOM 2658 N N . HIS B 1 155 ? 1.938 11.312 -3.053 1 98.94 155 HIS B N 1
ATOM 2659 C CA . HIS B 1 155 ? 2.896 10.391 -3.65 1 98.94 155 HIS B CA 1
ATOM 2660 C C . HIS B 1 155 ? 4.289 11.008 -3.709 1 98.94 155 HIS B C 1
ATOM 2662 O O . HIS B 1 155 ? 4.441 12.188 -4.055 1 98.94 155 HIS B O 1
ATOM 2668 N N . LEU B 1 156 ? 5.242 10.266 -3.301 1 98.94 156 LEU B N 1
ATOM 2669 C CA . LEU B 1 156 ? 6.652 10.633 -3.381 1 98.94 156 LEU B CA 1
ATOM 2670 C C . LEU B 1 156 ? 7.477 9.5 -3.984 1 98.94 156 LEU B C 1
ATOM 2672 O O . LEU B 1 156 ? 7.348 8.352 -3.568 1 98.94 156 LEU B O 1
ATOM 2676 N N . ALA B 1 157 ? 8.203 9.82 -5.039 1 98.88 157 ALA B N 1
ATOM 2677 C CA . ALA B 1 157 ? 9.18 8.891 -5.582 1 98.88 157 ALA B CA 1
ATOM 2678 C C . ALA B 1 157 ? 10.609 9.352 -5.297 1 98.88 157 ALA B C 1
ATOM 2680 O O . ALA B 1 157 ? 10.938 10.523 -5.516 1 98.88 157 ALA B O 1
ATOM 2681 N N . ILE B 1 158 ? 11.383 8.453 -4.785 1 98.94 158 ILE B N 1
ATOM 2682 C CA . ILE B 1 158 ? 12.789 8.773 -4.562 1 98.94 158 ILE B CA 1
ATOM 2683 C C . ILE B 1 158 ? 13.664 7.707 -5.211 1 98.94 158 ILE B C 1
ATOM 2685 O O . ILE B 1 158 ? 13.18 6.652 -5.621 1 98.94 158 ILE B O 1
ATOM 2689 N N . ARG B 1 159 ? 14.945 8.039 -5.352 1 98.88 159 ARG B N 1
ATOM 2690 C CA . ARG B 1 159 ? 15.992 7.059 -5.625 1 98.88 159 ARG B CA 1
ATOM 2691 C C . ARG B 1 159 ? 16.766 6.719 -4.355 1 98.88 159 ARG B C 1
ATOM 2693 O O . ARG B 1 159 ? 17.406 7.586 -3.76 1 98.88 159 ARG B O 1
ATOM 2700 N N . ARG B 1 160 ? 16.688 5.461 -3.961 1 98.81 160 ARG B N 1
ATOM 2701 C CA . ARG B 1 160 ? 17.328 5.094 -2.709 1 98.81 160 ARG B CA 1
ATOM 2702 C C . ARG B 1 160 ? 18.844 5.285 -2.801 1 98.81 160 ARG B C 1
ATOM 2704 O O . ARG B 1 160 ? 19.5 5.559 -1.796 1 98.81 160 ARG B O 1
ATOM 2711 N N . SER B 1 161 ? 19.391 5.234 -4.043 1 98.81 161 SER B N 1
ATOM 2712 C CA . SER B 1 161 ? 20.828 5.441 -4.23 1 98.81 161 SER B CA 1
ATOM 2713 C C . SER B 1 161 ? 21.234 6.871 -3.889 1 98.81 161 SER B C 1
ATOM 2715 O O . SER B 1 161 ? 22.359 7.117 -3.459 1 98.81 161 SER B O 1
ATOM 2717 N N . ALA B 1 162 ? 20.406 7.824 -4.09 1 98.81 162 ALA B N 1
ATOM 2718 C CA . ALA B 1 162 ? 20.688 9.219 -3.75 1 98.81 162 ALA B CA 1
ATOM 2719 C C . ALA B 1 162 ? 20.875 9.383 -2.246 1 98.81 162 ALA B C 1
ATOM 2721 O O . ALA B 1 162 ? 21.391 10.406 -1.792 1 98.81 162 ALA B O 1
ATOM 2722 N N . PHE B 1 163 ? 20.5 8.375 -1.48 1 98.81 163 PHE B N 1
ATOM 2723 C CA . PHE B 1 163 ? 20.656 8.406 -0.03 1 98.81 163 PHE B CA 1
ATOM 2724 C C . PHE B 1 163 ? 21.703 7.402 0.425 1 98.81 163 PHE B C 1
ATOM 2726 O O . PHE B 1 163 ? 21.812 7.105 1.617 1 98.81 163 PHE B O 1
ATOM 2733 N N . GLY B 1 164 ? 22.297 6.754 -0.499 1 98.38 164 GLY B N 1
ATOM 2734 C CA . GLY B 1 164 ? 23.438 5.91 -0.182 1 98.38 164 GLY B CA 1
ATOM 2735 C C . GLY B 1 164 ? 23.078 4.441 -0.067 1 98.38 164 GLY B C 1
ATOM 2736 O O . GLY B 1 164 ? 23.922 3.619 0.303 1 98.38 164 GLY B O 1
ATOM 2737 N N . MET B 1 165 ? 21.906 4.062 -0.351 1 98.62 165 MET B N 1
ATOM 2738 C CA . MET B 1 165 ? 21.5 2.664 -0.289 1 98.62 165 MET B CA 1
ATOM 2739 C C . MET B 1 165 ? 21.594 2.002 -1.659 1 98.62 165 MET B C 1
ATOM 2741 O O . MET B 1 165 ? 20.672 2.084 -2.465 1 98.62 165 MET B O 1
ATOM 2745 N N . THR B 1 166 ? 22.672 1.261 -1.876 1 98.38 166 THR B N 1
ATOM 2746 C CA . THR B 1 166 ? 22.938 0.79 -3.229 1 98.38 166 THR B CA 1
ATOM 2747 C C . THR B 1 166 ? 22.984 -0.734 -3.271 1 98.38 166 THR B C 1
ATOM 2749 O O . THR B 1 166 ? 23.188 -1.325 -4.336 1 98.38 166 THR B O 1
ATOM 2752 N N . ARG B 1 167 ? 22.781 -1.335 -2.148 1 97.19 167 ARG B N 1
ATOM 2753 C CA . ARG B 1 167 ? 22.875 -2.791 -2.104 1 97.19 167 ARG B CA 1
ATOM 2754 C C . ARG B 1 167 ? 21.859 -3.434 -3.031 1 97.19 167 ARG B C 1
ATOM 2756 O O . ARG B 1 167 ? 20.688 -3.035 -3.047 1 97.19 167 ARG B O 1
ATOM 2763 N N . PHE B 1 168 ? 22.281 -4.449 -3.883 1 95.88 168 PHE B N 1
ATOM 2764 C CA . PHE B 1 168 ? 21.469 -5.316 -4.727 1 95.88 168 PHE B CA 1
ATOM 2765 C C . PHE B 1 168 ? 20.891 -4.535 -5.902 1 95.88 168 PHE B C 1
ATOM 2767 O O . PHE B 1 168 ? 19.875 -4.941 -6.488 1 95.88 168 PHE B O 1
ATOM 2774 N N . LEU B 1 169 ? 21.438 -3.379 -6.207 1 96.56 169 LEU B N 1
ATOM 2775 C CA . LEU B 1 169 ? 21.078 -2.727 -7.461 1 96.56 169 LEU B CA 1
ATOM 2776 C C . LEU B 1 169 ? 21.656 -3.49 -8.648 1 96.56 169 LEU B C 1
ATOM 2778 O O . LEU B 1 169 ? 22.797 -3.947 -8.609 1 96.56 169 LEU B O 1
ATOM 2782 N N . PRO B 1 170 ? 20.859 -3.623 -9.672 1 95.56 170 PRO B N 1
ATOM 2783 C CA . PRO B 1 170 ? 19.5 -3.107 -9.922 1 95.56 170 PRO B CA 1
ATOM 2784 C C . PRO B 1 170 ? 18.422 -4.141 -9.641 1 95.56 170 PRO B C 1
ATOM 2786 O O . PRO B 1 170 ? 17.25 -3.902 -9.938 1 95.56 170 PRO B O 1
ATOM 2789 N N . GLU B 1 171 ? 18.781 -5.293 -9.039 1 95.19 171 GLU B N 1
ATOM 2790 C CA . GLU B 1 171 ? 17.828 -6.383 -8.82 1 95.19 171 GLU B CA 1
ATOM 2791 C C . GLU B 1 171 ? 16.672 -5.941 -7.922 1 95.19 171 GLU B C 1
ATOM 2793 O O . GLU B 1 171 ? 15.531 -6.348 -8.133 1 95.19 171 GLU B O 1
ATOM 2798 N N . VAL B 1 172 ? 17.047 -5.203 -6.902 1 96.75 172 VAL B N 1
ATOM 2799 C CA . VAL B 1 172 ? 16.078 -4.395 -6.172 1 96.75 172 VAL B CA 1
ATOM 2800 C C . VAL B 1 172 ? 16.094 -2.965 -6.703 1 96.75 172 VAL B C 1
ATOM 2802 O O . VAL B 1 172 ? 17.141 -2.316 -6.73 1 96.75 172 VAL B O 1
ATOM 2805 N N . GLY B 1 173 ? 14.992 -2.5 -7.133 1 98.12 173 GLY B N 1
ATOM 2806 C CA . GLY B 1 173 ? 14.914 -1.258 -7.887 1 98.12 173 GLY B CA 1
ATOM 2807 C C . GLY B 1 173 ? 15.453 -0.064 -7.121 1 98.12 173 GLY B C 1
ATOM 2808 O O . GLY B 1 173 ? 15.289 0.024 -5.902 1 98.12 173 GLY B O 1
ATOM 2809 N N . ASP B 1 174 ? 15.992 0.881 -7.883 1 98.81 174 ASP 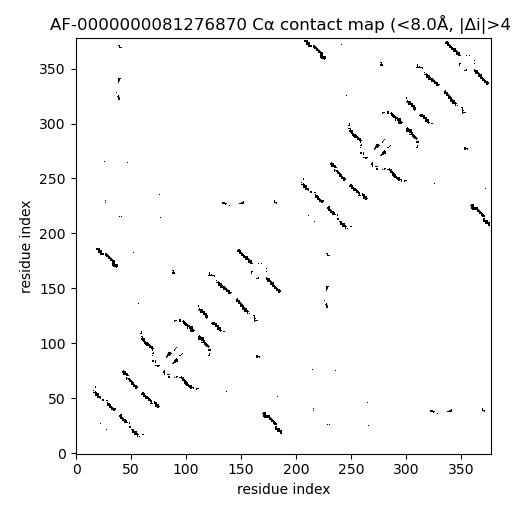B N 1
ATOM 2810 C CA . ASP B 1 174 ? 16.469 2.133 -7.309 1 98.81 174 ASP B CA 1
ATOM 2811 C C . ASP B 1 174 ? 15.305 3.045 -6.926 1 98.81 174 ASP B C 1
ATOM 2813 O O . ASP B 1 174 ? 15.359 3.732 -5.902 1 98.81 174 ASP B O 1
ATOM 2817 N N . ARG B 1 175 ? 14.312 3.039 -7.742 1 98.81 175 ARG B N 1
ATOM 2818 C CA . ARG B 1 175 ? 13.133 3.85 -7.469 1 98.81 175 ARG B CA 1
ATOM 2819 C C . ARG B 1 175 ? 12.305 3.25 -6.336 1 98.81 175 ARG B C 1
ATOM 2821 O O . ARG B 1 175 ? 12.047 2.045 -6.32 1 98.81 175 ARG B O 1
ATOM 2828 N N . VAL B 1 176 ? 12.008 4.059 -5.348 1 98.94 176 VAL B N 1
ATOM 2829 C CA . VAL B 1 176 ? 11.078 3.721 -4.273 1 98.94 176 VAL B CA 1
ATOM 2830 C C . VAL B 1 176 ? 9.891 4.672 -4.305 1 98.94 176 VAL B C 1
ATOM 2832 O O . VAL B 1 176 ? 10.055 5.891 -4.246 1 98.94 176 VAL B O 1
ATOM 2835 N N . ASP B 1 177 ? 8.742 4.105 -4.473 1 98.88 177 ASP B N 1
ATOM 2836 C CA . ASP B 1 177 ? 7.512 4.895 -4.41 1 98.88 177 ASP B CA 1
ATOM 2837 C C . ASP B 1 177 ? 6.93 4.898 -3 1 98.88 177 ASP B C 1
ATOM 2839 O O . ASP B 1 177 ? 6.852 3.852 -2.354 1 98.88 177 ASP B O 1
ATOM 2843 N N . LEU B 1 178 ? 6.562 6.039 -2.535 1 98.94 178 LEU B N 1
ATOM 2844 C CA . LEU B 1 178 ? 5.914 6.188 -1.238 1 98.94 178 LEU B CA 1
ATOM 2845 C C . LEU B 1 178 ? 4.488 6.703 -1.399 1 98.94 178 LEU B C 1
ATOM 2847 O O . LEU B 1 178 ? 4.246 7.641 -2.162 1 98.94 178 LEU B O 1
ATOM 2851 N N . GLU B 1 179 ? 3.578 6.023 -0.782 1 98.88 179 GLU B N 1
ATOM 2852 C CA . GLU B 1 179 ? 2.205 6.484 -0.602 1 98.88 179 GLU B CA 1
ATOM 2853 C C . GLU B 1 179 ? 1.979 7.004 0.815 1 98.88 179 GLU B C 1
ATOM 2855 O O . GLU B 1 179 ? 2.113 6.258 1.786 1 98.88 179 GLU B O 1
ATOM 2860 N N . ILE B 1 180 ? 1.616 8.273 0.894 1 98.88 180 ILE B N 1
ATOM 2861 C CA . ILE B 1 180 ? 1.534 8.953 2.182 1 98.88 180 ILE B CA 1
ATOM 2862 C C . ILE B 1 180 ? 0.115 9.469 2.402 1 98.88 180 ILE B C 1
ATOM 2864 O O . ILE B 1 180 ? -0.45 10.141 1.533 1 98.88 180 ILE B O 1
ATOM 2868 N N . SER B 1 181 ? -0.468 9.125 3.492 1 98.81 181 SER B N 1
ATOM 2869 C CA . SER B 1 181 ? -1.76 9.648 3.928 1 98.81 181 SER B CA 1
ATOM 2870 C C . SER B 1 181 ? -1.627 10.445 5.219 1 98.81 181 SER B C 1
ATOM 2872 O O . SER B 1 181 ? -0.909 10.039 6.137 1 98.81 181 SER B O 1
ATOM 2874 N N . VAL B 1 182 ? -2.299 11.602 5.289 1 98.75 182 VAL B N 1
ATOM 2875 C CA . VAL B 1 182 ? -2.258 12.43 6.492 1 98.75 182 VAL B CA 1
ATOM 2876 C C . VAL B 1 182 ? -3.646 12.992 6.781 1 98.75 182 VAL B C 1
ATOM 2878 O O . VAL B 1 182 ? -4.32 13.492 5.875 1 98.75 182 VAL B O 1
ATOM 2881 N N . GLU B 1 183 ? -4.066 12.891 7.973 1 98.31 183 GLU B N 1
ATOM 2882 C CA . GLU B 1 183 ? -5.211 13.633 8.492 1 98.31 183 GLU B CA 1
ATOM 2883 C C . GLU B 1 183 ? -4.82 14.469 9.703 1 98.31 183 GLU B C 1
ATOM 2885 O O . GLU B 1 183 ? -4.02 14.031 10.531 1 98.31 183 GLU B O 1
ATOM 2890 N N . ALA B 1 184 ? -5.398 15.602 9.805 1 98.25 184 ALA B N 1
ATOM 2891 C CA . ALA B 1 184 ? -5.125 16.5 10.922 1 98.25 184 ALA B CA 1
ATOM 2892 C C . ALA B 1 184 ? -6.324 17.391 11.211 1 98.25 184 ALA B C 1
ATOM 2894 O O . ALA B 1 184 ? -7.16 17.625 10.336 1 98.25 184 ALA B O 1
ATOM 2895 N N . SER B 1 185 ? -6.379 17.844 12.391 1 97.12 185 SER B N 1
ATOM 2896 C CA . SER B 1 185 ? -7.422 18.75 12.836 1 97.12 185 SER B CA 1
ATOM 289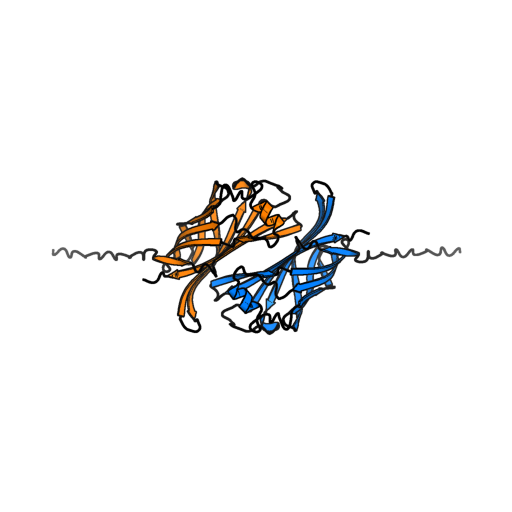7 C C . SER B 1 185 ? -6.824 19.969 13.547 1 97.12 185 SER B C 1
ATOM 2899 O O . SER B 1 185 ? -5.746 19.875 14.133 1 97.12 185 SER B O 1
ATOM 2901 N N . PRO B 1 186 ? -7.562 21.078 13.445 1 95.12 186 PRO B N 1
ATOM 2902 C CA . PRO B 1 186 ? -7.062 22.25 14.18 1 95.12 186 PRO B CA 1
ATOM 2903 C C . PRO B 1 186 ? -6.848 21.953 15.664 1 95.12 186 PRO B C 1
ATOM 2905 O O . PRO B 1 186 ? -7.656 21.25 16.281 1 95.12 186 PRO B O 1
ATOM 2908 N N . LYS B 1 187 ? -5.637 22.422 16.062 1 92.38 187 LYS B N 1
ATOM 2909 C CA . LYS B 1 187 ? -5.355 22.25 17.484 1 92.38 187 LYS B CA 1
ATOM 2910 C C . LYS B 1 187 ? -6.344 23.047 18.344 1 92.38 187 LYS B C 1
ATOM 2912 O O . LYS B 1 187 ? -6.605 24.219 18.078 1 92.38 187 LYS B O 1
ATOM 2917 N N . GLN B 1 188 ? -7.066 22.297 19.125 1 80.19 188 GLN B N 1
ATOM 2918 C CA . GLN B 1 188 ? -8.008 22.984 20 1 80.19 188 GLN B CA 1
ATOM 2919 C C . GLN B 1 188 ? -7.277 23.828 21.047 1 80.19 188 GLN B C 1
ATOM 2921 O O . GLN B 1 188 ? -6.191 23.453 21.5 1 80.19 188 GLN B O 1
ATOM 2926 N N . PRO B 1 189 ? -7.84 25.047 21.312 1 69.06 189 PRO B N 1
ATOM 2927 C CA . PRO B 1 189 ? -7.258 25.922 22.328 1 69.06 189 PRO B CA 1
ATOM 2928 C C . PRO B 1 189 ? -7.199 25.25 23.703 1 69.06 189 PRO B C 1
ATOM 2930 O O . PRO B 1 189 ? -8.008 24.375 24 1 69.06 189 PRO B O 1
#

InterPro domains:
  IPR007372 Lipid/polyisoprenoid-binding, YceI-like [PF04264] (23-184)
  IPR007372 Lipid/polyisoprenoid-binding, YceI-like [SM00867] (20-185)
  IPR036761 Lipid/polyisoprenoid-bindin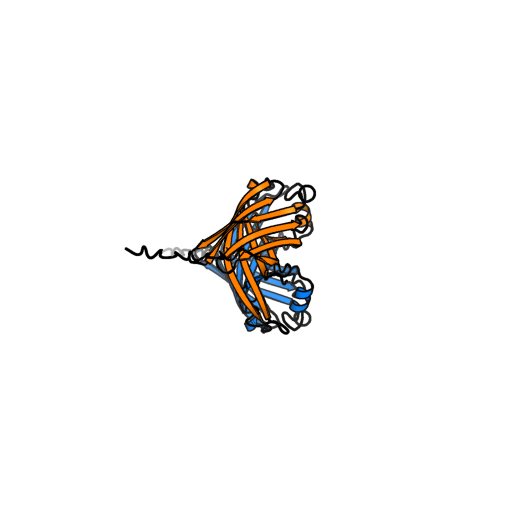g, YceI-like superfamily [G3DSA:2.40.128.110] (21-186)
  IPR036761 Lipid/polyisoprenoid-binding, YceI-like superfamily [SSF101874] (20-187)

Nearest PDB structures (foldseek):
  5ixg-assembly1_A  TM=9.270E-01  e=6.324E-17  Burkholderia cenocepacia PC184
  1wub-assembly1_A  TM=8.776E-01  e=2.046E-13  Thermus thermophilus
  5w2d-assembly1_A  TM=8.076E-01  e=4.186E-09  Campylobacter jejuni
  5w39-assembly1_A  TM=8.052E-01  e=4.186E-09  Campylobacter jejuni
  5w2x-assembly1_A  TM=8.044E-01  e=7.602E-09  Campylobacter jejuni

Organism: Ralstonia solanacearum (NCBI:txid305)